Protein AF-A0A932A5X8-F1 (afdb_monomer_lite)

Structure (mmCIF, N/CA/C/O backbone):
data_AF-A0A932A5X8-F1
#
_entry.id   AF-A0A932A5X8-F1
#
loop_
_atom_site.group_PDB
_atom_site.id
_atom_site.type_symbol
_atom_site.label_atom_id
_atom_site.label_alt_id
_atom_site.label_comp_id
_atom_site.label_asym_id
_atom_site.label_entity_id
_atom_site.label_seq_id
_atom_site.pdbx_PDB_ins_code
_atom_site.Cartn_x
_atom_site.Cartn_y
_atom_site.Cartn_z
_atom_site.occupancy
_atom_site.B_iso_or_equiv
_atom_site.auth_seq_id
_atom_site.auth_comp_id
_atom_site.auth_asym_id
_atom_site.auth_atom_id
_atom_site.pdbx_PDB_model_num
ATOM 1 N N . MET A 1 1 ? 3.625 -22.780 33.131 1.00 37.12 1 MET A N 1
ATOM 2 C CA . MET A 1 1 ? 2.913 -22.905 31.841 1.00 37.12 1 MET A CA 1
ATOM 3 C C . MET A 1 1 ? 3.224 -21.684 30.978 1.00 37.12 1 MET A C 1
ATOM 5 O O . MET A 1 1 ? 2.424 -20.765 30.921 1.00 37.12 1 MET A O 1
ATOM 9 N N . LEU A 1 2 ? 4.411 -21.628 30.371 1.00 38.84 2 LEU A N 1
ATOM 10 C CA . LEU A 1 2 ? 4.845 -20.514 29.514 1.00 38.84 2 LEU A CA 1
ATOM 11 C C . LEU A 1 2 ? 5.724 -21.074 28.390 1.00 38.84 2 LEU A C 1
ATOM 13 O O . LEU A 1 2 ? 6.935 -20.937 28.425 1.00 38.84 2 LEU A O 1
ATOM 17 N N . PHE A 1 3 ? 5.114 -21.775 27.438 1.00 37.31 3 PHE A N 1
ATOM 18 C CA . PHE A 1 3 ? 5.735 -22.158 26.165 1.00 37.31 3 PHE A CA 1
ATOM 19 C C . PHE A 1 3 ? 4.604 -22.439 25.171 1.00 37.31 3 PHE A C 1
ATOM 21 O O . PHE A 1 3 ? 4.206 -23.579 24.982 1.00 37.31 3 PHE A O 1
ATOM 28 N N . SER A 1 4 ? 3.998 -21.391 24.607 1.00 43.97 4 SER A N 1
ATOM 29 C CA . SER A 1 4 ? 3.032 -21.566 23.509 1.00 43.97 4 SER A CA 1
ATOM 30 C C . SER A 1 4 ? 2.917 -20.335 22.604 1.00 43.97 4 SER A C 1
ATOM 32 O O . SER A 1 4 ? 1.839 -20.027 22.111 1.00 43.97 4 SER A O 1
ATOM 34 N N . ALA A 1 5 ? 4.020 -19.610 22.391 1.00 42.59 5 ALA A N 1
ATOM 35 C CA . ALA A 1 5 ? 4.043 -18.446 21.493 1.00 42.59 5 ALA A CA 1
ATOM 36 C C . ALA A 1 5 ? 5.155 -18.489 20.427 1.00 42.59 5 ALA A C 1
ATOM 38 O O . ALA A 1 5 ? 5.241 -17.585 19.606 1.00 42.59 5 ALA A O 1
ATOM 39 N N . MET A 1 6 ? 5.987 -19.538 20.386 1.00 36.97 6 MET A N 1
ATOM 40 C CA . MET A 1 6 ? 7.043 -19.681 19.366 1.00 36.97 6 MET A CA 1
ATOM 41 C C . MET A 1 6 ? 6.789 -20.800 18.347 1.00 36.97 6 MET A C 1
ATOM 43 O O . MET A 1 6 ? 7.603 -21.013 17.454 1.00 36.97 6 MET A O 1
ATOM 47 N N . GLN A 1 7 ? 5.643 -21.485 18.414 1.00 36.72 7 GLN A N 1
ATOM 48 C CA . GLN A 1 7 ? 5.333 -22.588 17.495 1.00 36.72 7 GLN A CA 1
ATOM 49 C C . GLN A 1 7 ? 5.008 -22.125 16.056 1.00 36.72 7 GLN A C 1
ATOM 51 O O . GLN A 1 7 ? 4.976 -22.954 15.154 1.00 36.72 7 GLN A O 1
ATOM 56 N N . GLY A 1 8 ? 4.782 -20.824 15.823 1.00 34.97 8 GLY A N 1
ATOM 57 C CA . GLY A 1 8 ? 4.361 -20.293 14.517 1.00 34.97 8 GLY A CA 1
ATOM 58 C C . GLY A 1 8 ? 5.486 -19.965 13.525 1.00 34.97 8 GLY A C 1
ATOM 59 O O . GLY A 1 8 ? 5.227 -19.900 12.330 1.00 34.97 8 GLY A O 1
ATOM 60 N N . TYR A 1 9 ? 6.731 -19.781 13.979 1.00 43.03 9 TYR A N 1
ATOM 61 C CA . TYR A 1 9 ? 7.832 -19.341 13.101 1.00 43.03 9 TYR A CA 1
ATOM 62 C C . TYR A 1 9 ? 8.703 -20.484 12.561 1.00 43.03 9 TYR A C 1
ATOM 64 O O . TYR A 1 9 ? 9.407 -20.302 11.574 1.00 43.03 9 TYR A O 1
ATOM 72 N N . ALA A 1 10 ? 8.648 -21.677 13.161 1.00 38.59 10 ALA A N 1
ATOM 73 C CA . ALA A 1 10 ? 9.555 -22.779 12.828 1.00 38.59 10 ALA A CA 1
ATOM 74 C C . ALA A 1 10 ? 9.115 -23.647 11.628 1.00 38.59 10 ALA A C 1
ATOM 76 O O . ALA A 1 10 ? 9.820 -24.590 11.282 1.00 38.59 10 ALA A O 1
ATOM 77 N N . GLN A 1 11 ? 7.962 -23.368 11.006 1.00 42.09 11 GLN A N 1
ATOM 78 C CA . GLN A 1 11 ? 7.408 -24.180 9.905 1.00 42.09 11 GLN A CA 1
ATOM 79 C C . GLN A 1 11 ? 7.187 -23.412 8.593 1.00 42.09 11 GLN A C 1
ATOM 81 O O . GLN A 1 11 ? 6.822 -24.022 7.590 1.00 42.09 11 GLN A O 1
ATOM 86 N N . ASN A 1 12 ? 7.454 -22.103 8.546 1.00 49.78 12 ASN A N 1
ATOM 87 C CA . ASN A 1 12 ? 7.414 -21.369 7.285 1.00 49.78 12 ASN A CA 1
ATOM 88 C C . ASN A 1 12 ? 8.780 -21.454 6.604 1.00 49.78 12 ASN A C 1
ATOM 90 O O . ASN A 1 12 ? 9.745 -20.817 7.023 1.00 49.78 12 ASN A O 1
ATOM 94 N N . LYS A 1 13 ? 8.853 -22.251 5.531 1.00 48.00 13 LYS A N 1
ATOM 95 C CA . LYS A 1 13 ? 9.930 -22.173 4.536 1.00 48.00 13 LYS A CA 1
ATOM 96 C C . LYS A 1 13 ? 10.158 -20.686 4.214 1.00 48.00 13 LYS A C 1
ATOM 98 O O . LYS A 1 13 ? 9.163 -19.997 3.981 1.00 48.00 13 LYS A O 1
ATOM 103 N N . PRO A 1 14 ? 11.405 -20.173 4.231 1.00 55.28 14 PRO A N 1
ATOM 104 C CA . PRO A 1 14 ? 11.641 -18.762 3.956 1.00 55.28 14 PRO A CA 1
ATOM 105 C C . PRO A 1 14 ? 10.995 -18.422 2.617 1.00 55.28 14 PRO A C 1
ATOM 107 O O . PRO A 1 14 ? 11.150 -19.181 1.654 1.00 55.28 14 PRO A O 1
ATOM 110 N N . ILE A 1 15 ? 10.237 -17.324 2.572 1.00 57.97 15 ILE A N 1
ATOM 111 C CA . ILE A 1 15 ? 9.715 -16.797 1.314 1.00 57.97 15 ILE A CA 1
ATOM 112 C C . ILE A 1 15 ? 10.945 -16.471 0.474 1.00 57.97 15 ILE A C 1
ATOM 114 O O . ILE A 1 15 ? 11.658 -15.502 0.726 1.00 57.97 15 ILE A O 1
ATOM 118 N N . LEU A 1 16 ? 11.252 -17.347 -0.478 1.00 66.88 16 LEU A N 1
ATOM 119 C CA . LEU A 1 16 ? 12.292 -17.080 -1.450 1.00 66.88 16 LEU A CA 1
ATOM 120 C C . LEU A 1 16 ? 11.746 -15.988 -2.359 1.00 66.88 16 LEU A C 1
ATOM 122 O O . LEU A 1 16 ? 10.663 -16.140 -2.927 1.00 66.88 16 LEU A O 1
ATOM 126 N N . LEU A 1 17 ? 12.495 -14.893 -2.479 1.00 74.50 17 LEU A N 1
ATOM 127 C CA . LEU A 1 17 ? 12.202 -13.834 -3.436 1.00 74.50 17 LEU A CA 1
ATOM 128 C C . LEU A 1 17 ? 12.013 -14.484 -4.814 1.00 74.50 17 LEU A C 1
ATOM 130 O O . LEU A 1 17 ? 12.941 -15.115 -5.335 1.00 74.50 17 LEU A O 1
ATOM 134 N N . LYS A 1 18 ? 10.810 -14.371 -5.395 1.00 80.12 18 LYS A N 1
ATOM 135 C CA . LYS A 1 18 ? 10.584 -14.797 -6.780 1.00 80.12 18 LYS A CA 1
ATOM 136 C C . LYS A 1 18 ? 11.463 -13.909 -7.657 1.00 80.12 18 LYS A C 1
ATOM 138 O O . LYS A 1 18 ? 11.251 -12.705 -7.719 1.00 80.12 18 LYS A O 1
ATOM 143 N N . HIS A 1 19 ? 12.463 -14.514 -8.285 1.00 79.69 19 HIS A N 1
ATOM 144 C CA . HIS A 1 19 ? 13.469 -13.824 -9.098 1.00 79.69 19 HIS A CA 1
ATOM 145 C C . HIS A 1 19 ? 13.535 -14.363 -10.531 1.00 79.69 19 HIS A C 1
ATOM 147 O O . HIS A 1 19 ? 14.306 -13.867 -11.345 1.00 79.69 19 HIS A O 1
ATOM 153 N N . THR A 1 20 ? 12.725 -15.373 -10.852 1.00 87.12 20 THR A N 1
ATOM 154 C CA . THR A 1 20 ? 12.620 -15.951 -12.193 1.00 87.12 20 THR A CA 1
ATOM 155 C C . THR A 1 20 ? 11.247 -15.633 -12.765 1.00 87.12 20 THR A C 1
ATOM 157 O O . THR A 1 20 ? 10.229 -15.932 -12.136 1.00 87.12 20 THR A O 1
ATOM 160 N N . PHE A 1 21 ? 11.238 -15.034 -13.953 1.00 92.69 21 PHE A N 1
ATOM 161 C CA . PHE A 1 21 ? 10.042 -14.620 -14.679 1.00 92.69 21 PHE A CA 1
ATOM 162 C C . PHE A 1 21 ? 10.226 -14.886 -16.170 1.00 92.69 21 PHE A C 1
ATOM 164 O O . PHE A 1 21 ? 11.351 -14.891 -16.672 1.00 92.69 21 PHE A O 1
ATOM 171 N N . LYS A 1 22 ? 9.115 -15.091 -16.872 1.00 95.44 22 LYS A N 1
ATOM 172 C CA . LYS A 1 22 ? 9.048 -14.995 -18.335 1.00 95.44 22 LYS A CA 1
ATOM 173 C C . LYS A 1 22 ? 8.561 -13.600 -18.747 1.00 95.44 22 LYS A C 1
ATOM 175 O O . LYS A 1 22 ? 7.912 -12.941 -17.933 1.00 95.44 22 LYS A O 1
ATOM 180 N N . PRO A 1 23 ? 8.818 -13.162 -19.993 1.00 95.12 23 PRO A N 1
ATOM 181 C CA . PRO A 1 23 ? 8.279 -11.899 -20.491 1.00 95.12 23 PRO A CA 1
ATOM 182 C C . PRO A 1 23 ? 6.758 -11.817 -20.297 1.00 95.12 23 PRO A C 1
ATOM 184 O O . PRO A 1 23 ? 6.038 -12.750 -20.656 1.00 95.12 23 PRO A O 1
ATOM 187 N N . GLY A 1 24 ? 6.285 -10.717 -19.716 1.00 95.19 24 GLY A N 1
ATOM 188 C CA . GLY A 1 24 ? 4.882 -10.468 -19.372 1.00 95.19 24 GLY A CA 1
ATOM 189 C C . GLY A 1 24 ? 4.484 -10.889 -17.950 1.00 95.19 24 GLY A C 1
ATOM 190 O O . GLY A 1 24 ? 3.525 -10.346 -17.395 1.00 95.19 24 GLY A O 1
ATOM 191 N N . GLU A 1 25 ? 5.210 -11.823 -17.323 1.00 96.56 25 GLU A N 1
ATOM 192 C CA . GLU A 1 25 ? 4.850 -12.333 -15.991 1.00 96.56 25 GLU A CA 1
ATOM 193 C C . GLU A 1 25 ? 5.150 -11.329 -14.868 1.00 96.56 25 GLU A C 1
ATOM 195 O O . GLU A 1 25 ? 4.555 -11.430 -13.793 1.00 96.56 25 GLU A O 1
ATOM 200 N N . ILE A 1 26 ? 6.069 -10.376 -15.070 1.00 96.31 26 ILE A N 1
ATOM 201 C CA . ILE A 1 26 ? 6.359 -9.334 -14.071 1.00 96.31 26 ILE A CA 1
ATOM 202 C C . ILE A 1 26 ? 5.175 -8.372 -13.993 1.00 96.31 26 ILE A C 1
ATOM 204 O O . ILE A 1 26 ? 4.674 -8.086 -12.903 1.00 96.31 26 ILE A O 1
ATOM 208 N N . THR A 1 27 ? 4.692 -7.923 -15.150 1.00 97.00 27 THR A N 1
ATOM 209 C CA . THR A 1 27 ? 3.548 -7.015 -15.259 1.00 97.00 27 THR A CA 1
ATOM 210 C C . THR A 1 27 ? 2.295 -7.648 -14.670 1.00 97.00 27 THR A C 1
ATOM 212 O O . THR A 1 27 ? 1.620 -7.032 -13.842 1.00 97.00 27 THR A O 1
ATOM 215 N N . GLU A 1 28 ? 2.009 -8.898 -15.043 1.00 97.38 28 GLU A N 1
ATOM 216 C CA . GLU A 1 28 ? 0.871 -9.644 -14.508 1.00 97.38 28 GLU A CA 1
ATOM 217 C C . GLU A 1 28 ? 0.966 -9.790 -12.982 1.00 97.38 28 GLU A C 1
ATOM 219 O O . GLU A 1 28 ? 0.006 -9.497 -12.267 1.00 97.38 28 GLU A O 1
ATOM 224 N N . HIS A 1 29 ? 2.141 -10.164 -12.464 1.00 96.00 29 HIS A N 1
ATOM 225 C CA . HIS A 1 29 ? 2.378 -10.308 -11.026 1.00 96.00 29 HIS A CA 1
ATOM 226 C C . HIS A 1 29 ? 2.127 -9.001 -10.263 1.00 96.00 29 HIS A C 1
ATOM 228 O O . HIS A 1 29 ? 1.482 -9.009 -9.211 1.00 96.00 29 HIS A O 1
ATOM 234 N N . VAL A 1 30 ? 2.585 -7.862 -10.790 1.00 97.25 30 VAL A N 1
ATOM 235 C CA . VAL A 1 30 ? 2.360 -6.542 -10.178 1.00 97.25 30 VAL A CA 1
ATOM 236 C C . VAL A 1 30 ? 0.879 -6.168 -10.205 1.00 97.25 30 VAL A C 1
ATOM 238 O O . VAL A 1 30 ? 0.337 -5.736 -9.185 1.00 97.25 30 VAL A O 1
ATOM 241 N N . GLN A 1 31 ? 0.196 -6.374 -11.332 1.00 98.00 31 GLN A N 1
ATOM 242 C CA . GLN A 1 31 ? -1.234 -6.086 -11.459 1.00 98.00 31 GLN A CA 1
ATOM 243 C C . GLN A 1 31 ? -2.079 -6.935 -10.504 1.00 98.00 31 GLN A C 1
ATOM 245 O O . GLN A 1 31 ? -2.953 -6.401 -9.820 1.00 98.00 31 GLN A O 1
ATOM 250 N N . GLN A 1 32 ? -1.791 -8.233 -10.401 1.00 97.94 32 GLN A N 1
ATOM 251 C CA . GLN A 1 32 ? -2.460 -9.136 -9.462 1.00 97.94 32 GLN A CA 1
ATOM 252 C C . GLN A 1 32 ? -2.199 -8.733 -8.008 1.00 97.94 32 GLN A C 1
ATOM 254 O O . GLN A 1 32 ? -3.126 -8.710 -7.197 1.00 97.94 32 GLN A O 1
ATOM 259 N N . THR A 1 33 ? -0.958 -8.359 -7.686 1.00 97.25 33 THR A N 1
ATOM 260 C CA . THR A 1 33 ? -0.561 -7.877 -6.356 1.00 97.25 33 THR A CA 1
ATOM 261 C C . THR A 1 33 ? -1.353 -6.627 -5.959 1.00 97.25 33 THR A C 1
ATOM 263 O O . THR A 1 33 ? -1.928 -6.575 -4.870 1.00 97.25 33 THR A O 1
ATOM 266 N N . ILE A 1 34 ? -1.452 -5.644 -6.861 1.00 98.50 34 ILE A N 1
ATOM 267 C CA . ILE A 1 34 ? -2.241 -4.420 -6.655 1.00 98.50 34 ILE A CA 1
ATOM 268 C C . ILE A 1 34 ? -3.731 -4.752 -6.519 1.00 98.50 34 ILE A C 1
ATOM 270 O O . ILE A 1 34 ? -4.390 -4.256 -5.606 1.00 98.50 34 ILE A O 1
ATOM 274 N N . ALA A 1 35 ? -4.275 -5.601 -7.394 1.00 98.56 35 ALA A N 1
ATOM 275 C CA . ALA A 1 35 ? -5.685 -5.980 -7.366 1.00 98.56 35 ALA A CA 1
ATOM 276 C C . ALA A 1 35 ? -6.066 -6.690 -6.056 1.00 98.56 35 ALA A C 1
ATOM 278 O O . ALA A 1 35 ? -7.081 -6.348 -5.447 1.00 98.56 35 ALA A O 1
ATOM 279 N N . LYS A 1 36 ? -5.228 -7.622 -5.582 1.00 98.44 36 LYS A N 1
ATOM 280 C CA . LYS A 1 36 ? -5.417 -8.311 -4.298 1.00 98.44 36 LYS A CA 1
ATOM 281 C C . LYS A 1 36 ? -5.401 -7.319 -3.136 1.00 98.44 36 LYS A C 1
ATOM 283 O O . LYS A 1 36 ? -6.308 -7.341 -2.308 1.00 98.44 36 LYS A O 1
ATOM 288 N N . ALA A 1 37 ? -4.413 -6.423 -3.099 1.00 98.50 37 ALA A N 1
ATOM 289 C CA . ALA A 1 37 ? -4.319 -5.410 -2.054 1.00 98.50 37 ALA A CA 1
ATOM 290 C C . ALA A 1 37 ? -5.542 -4.477 -2.059 1.00 98.50 37 ALA A C 1
ATOM 292 O O . ALA A 1 37 ? -6.132 -4.243 -1.007 1.00 98.50 37 ALA A O 1
ATOM 293 N N . ARG A 1 38 ? -5.989 -4.009 -3.235 1.00 98.56 38 ARG A N 1
ATOM 294 C CA . ARG A 1 38 ? -7.220 -3.208 -3.374 1.00 98.56 38 ARG A CA 1
ATOM 295 C C . ARG A 1 38 ? -8.435 -3.932 -2.801 1.00 98.56 38 ARG A C 1
ATOM 297 O O . ARG A 1 38 ? -9.136 -3.357 -1.975 1.00 98.56 38 ARG A O 1
ATOM 304 N N . ALA A 1 39 ? -8.636 -5.196 -3.166 1.00 98.56 39 ALA A N 1
ATOM 305 C CA . ALA A 1 39 ? -9.761 -5.984 -2.674 1.00 98.56 39 ALA A CA 1
ATOM 306 C C . ALA A 1 39 ? -9.754 -6.129 -1.139 1.00 98.56 39 ALA A C 1
ATOM 308 O O . ALA A 1 39 ? -10.796 -5.957 -0.504 1.00 98.56 39 ALA A O 1
ATOM 309 N N . SER A 1 40 ? -8.590 -6.386 -0.533 1.00 98.31 40 SER A N 1
ATOM 310 C CA . SER A 1 40 ? -8.447 -6.468 0.929 1.00 98.31 40 SER A CA 1
ATOM 311 C C . SER A 1 40 ? -8.748 -5.134 1.620 1.00 98.31 40 SER A C 1
ATOM 313 O O . SER A 1 40 ? -9.472 -5.098 2.617 1.00 98.31 40 SER A O 1
ATOM 315 N N . LEU A 1 41 ? -8.253 -4.022 1.070 1.00 98.50 41 LEU A N 1
ATOM 316 C CA . LEU A 1 41 ? -8.528 -2.679 1.591 1.00 98.50 41 LEU A CA 1
ATOM 317 C C . LEU A 1 41 ? -10.014 -2.309 1.466 1.00 98.50 41 LEU A C 1
ATOM 319 O O . LEU A 1 41 ? -10.591 -1.722 2.379 1.00 98.50 41 LEU A O 1
ATOM 323 N N . ASP A 1 42 ? -10.664 -2.690 0.367 1.00 98.38 42 ASP A N 1
ATOM 324 C CA . ASP A 1 42 ? -12.096 -2.457 0.161 1.00 98.38 42 ASP A CA 1
ATOM 325 C C . ASP A 1 42 ? -12.960 -3.276 1.124 1.00 98.38 42 ASP A C 1
ATOM 327 O O . ASP A 1 42 ? -13.997 -2.797 1.589 1.00 98.38 42 ASP A O 1
ATOM 331 N N . ALA A 1 43 ? -12.543 -4.499 1.457 1.00 97.50 43 ALA A N 1
ATOM 332 C CA . ALA A 1 43 ? -13.211 -5.316 2.465 1.00 97.50 43 ALA A CA 1
ATOM 333 C C . ALA A 1 43 ? -13.108 -4.690 3.867 1.00 97.50 43 ALA A C 1
ATOM 335 O O . ALA A 1 43 ? -14.101 -4.636 4.591 1.00 97.50 43 ALA A O 1
ATOM 336 N N . LEU A 1 44 ? -11.940 -4.150 4.221 1.00 95.62 44 LEU A N 1
ATOM 337 C CA . LEU A 1 44 ? -11.700 -3.472 5.497 1.00 95.62 44 LEU A CA 1
ATOM 338 C C . LEU A 1 44 ? -12.613 -2.252 5.685 1.00 95.62 44 LEU A C 1
ATOM 340 O O . LEU A 1 44 ? -13.200 -2.060 6.755 1.00 95.62 44 LEU A O 1
ATOM 344 N N . VAL A 1 45 ? -12.793 -1.440 4.640 1.00 97.69 45 VAL A N 1
ATOM 345 C CA . VAL A 1 45 ? -13.694 -0.277 4.707 1.00 97.69 45 VAL A CA 1
ATOM 346 C C . VAL A 1 45 ? -15.135 -0.699 4.994 1.00 97.69 45 VAL A C 1
ATOM 348 O O . VAL A 1 45 ? -15.812 -0.029 5.773 1.00 97.69 45 VAL A O 1
ATOM 351 N N . LYS A 1 46 ? -15.575 -1.847 4.468 1.00 98.00 46 LYS A N 1
ATOM 352 C CA . LYS A 1 46 ? -16.937 -2.376 4.650 1.00 98.00 46 LYS A CA 1
ATOM 353 C C . LYS A 1 46 ? -17.228 -2.940 6.045 1.00 98.00 46 LYS A C 1
ATOM 355 O O . LYS A 1 46 ? -18.389 -3.224 6.328 1.00 98.00 46 LYS A O 1
ATOM 360 N N . VAL A 1 47 ? -16.227 -3.107 6.916 1.00 97.75 47 VAL A N 1
ATOM 361 C CA . VAL A 1 47 ? -16.461 -3.514 8.316 1.00 97.75 47 VAL A CA 1
ATOM 362 C C . VAL A 1 47 ? -17.386 -2.487 8.995 1.00 97.75 47 VAL A C 1
ATOM 364 O O . VAL A 1 47 ? -17.087 -1.295 8.903 1.00 97.75 47 VAL A O 1
ATOM 367 N N . PRO A 1 48 ? -18.475 -2.890 9.677 1.00 98.06 48 PRO A N 1
ATOM 368 C CA . PRO A 1 48 ? -19.376 -1.951 10.350 1.00 98.06 48 PRO A CA 1
ATOM 369 C C . PRO A 1 48 ? -18.648 -1.052 11.353 1.00 98.06 48 PRO A C 1
ATOM 371 O O . PRO A 1 48 ? -17.729 -1.506 12.034 1.00 98.06 48 PRO A O 1
ATOM 374 N N . THR A 1 49 ? -19.054 0.216 11.451 1.00 96.94 49 THR A N 1
ATOM 375 C CA . THR A 1 49 ? -18.398 1.259 12.264 1.00 96.94 49 THR A CA 1
ATOM 376 C C . THR A 1 49 ? -18.163 0.815 13.708 1.00 96.94 49 THR A C 1
ATOM 378 O O . THR A 1 49 ? -17.061 0.957 14.230 1.00 96.94 49 THR A O 1
ATOM 381 N N . GLU A 1 50 ? -19.175 0.228 14.338 1.00 96.12 50 GLU A N 1
ATOM 382 C CA . GLU A 1 50 ? -19.156 -0.274 15.712 1.00 96.12 50 GLU A CA 1
ATOM 383 C C . GLU A 1 50 ? -18.269 -1.512 15.906 1.00 96.12 50 GLU A C 1
ATOM 385 O O . GLU A 1 50 ? -17.809 -1.773 17.015 1.00 96.12 50 GLU A O 1
ATOM 390 N N . ALA A 1 51 ? -18.009 -2.258 14.831 1.00 96.69 51 ALA A N 1
ATOM 391 C CA . ALA A 1 51 ? -17.190 -3.462 14.851 1.00 96.69 51 ALA A CA 1
ATOM 392 C C . ALA A 1 51 ? -15.716 -3.186 14.519 1.00 96.69 51 ALA A C 1
ATOM 394 O O . ALA A 1 51 ? -14.887 -4.076 14.697 1.00 96.69 51 ALA A O 1
ATOM 395 N N . LYS A 1 52 ? -15.361 -1.988 14.032 1.00 97.94 52 LYS A N 1
ATOM 396 C CA . LYS A 1 52 ? -13.970 -1.652 13.692 1.00 97.94 52 LYS A CA 1
ATOM 397 C C . LYS A 1 52 ? -13.092 -1.633 14.944 1.00 97.94 52 LYS A C 1
ATOM 399 O O . LYS A 1 52 ? -13.355 -0.875 15.879 1.00 97.94 52 LYS A O 1
ATOM 404 N N . ASP A 1 53 ? -12.023 -2.421 14.938 1.00 96.31 53 ASP A N 1
ATOM 405 C CA . ASP A 1 53 ? -11.092 -2.566 16.057 1.00 96.31 53 ASP A CA 1
ATOM 406 C C . ASP A 1 53 ? -9.620 -2.599 15.600 1.00 96.31 53 ASP A C 1
ATOM 408 O O . ASP A 1 53 ? -9.282 -2.353 14.437 1.00 96.31 53 ASP A O 1
ATOM 412 N N . PHE A 1 54 ? -8.708 -2.881 16.535 1.00 96.75 54 PHE A N 1
ATOM 413 C CA . PHE A 1 54 ? -7.289 -2.998 16.215 1.00 96.75 54 PHE A CA 1
ATOM 414 C C . PHE A 1 54 ? -6.998 -4.113 15.201 1.00 96.75 54 PHE A C 1
ATOM 416 O O . PHE A 1 54 ? -6.231 -3.890 14.271 1.00 96.75 54 PHE A O 1
ATOM 423 N N . SER A 1 55 ? -7.587 -5.298 15.360 1.00 96.69 55 SER A N 1
ATOM 424 C CA . SER A 1 55 ? -7.260 -6.485 14.567 1.00 96.69 55 SER A CA 1
ATOM 425 C C . SER A 1 55 ? -7.834 -6.404 13.153 1.00 96.69 55 SER A C 1
ATOM 427 O O . SER A 1 55 ? -7.103 -6.566 12.176 1.00 96.69 55 SER A O 1
ATOM 429 N N . ASN A 1 56 ? -9.127 -6.108 13.033 1.00 97.12 56 ASN A N 1
ATOM 430 C CA . ASN A 1 56 ? -9.855 -6.162 11.767 1.00 97.12 56 ASN A CA 1
ATOM 431 C C . ASN A 1 56 ? -9.714 -4.895 10.911 1.00 97.12 56 ASN A C 1
ATOM 433 O O . ASN A 1 56 ? -10.122 -4.898 9.751 1.00 97.12 56 ASN A O 1
ATOM 437 N N . THR A 1 57 ? -9.144 -3.823 11.469 1.00 97.75 57 THR A N 1
ATOM 438 C CA . THR A 1 57 ? -8.955 -2.555 10.760 1.00 97.75 57 THR A CA 1
ATOM 439 C C . THR A 1 57 ? -7.485 -2.152 10.734 1.00 97.75 57 THR A C 1
ATOM 441 O O . THR A 1 57 ? -6.870 -2.140 9.675 1.00 97.75 57 THR A O 1
ATOM 444 N N . ILE A 1 58 ? -6.870 -1.845 11.877 1.00 97.62 58 ILE A N 1
ATOM 445 C CA . ILE A 1 58 ? -5.504 -1.288 11.887 1.00 97.62 58 ILE A CA 1
ATOM 446 C C . ILE A 1 58 ? -4.463 -2.342 11.491 1.00 97.62 58 ILE A C 1
ATOM 448 O O . ILE A 1 58 ? -3.616 -2.097 10.633 1.00 97.62 58 ILE A O 1
ATOM 452 N N . LEU A 1 59 ? -4.529 -3.522 12.102 1.00 97.44 59 LEU A N 1
ATOM 453 C CA . LEU A 1 59 ? -3.610 -4.619 11.835 1.00 97.44 59 LEU A CA 1
ATOM 454 C C . LEU A 1 59 ? -3.887 -5.250 10.464 1.00 97.44 59 LEU A C 1
ATOM 456 O O . LEU A 1 59 ? -2.947 -5.572 9.746 1.00 97.44 59 LEU A O 1
ATOM 460 N N . ALA A 1 60 ? -5.155 -5.351 10.053 1.00 98.12 60 ALA A N 1
ATOM 461 C CA . ALA A 1 60 ? -5.526 -5.782 8.705 1.00 98.12 60 ALA A CA 1
ATOM 462 C C . ALA A 1 60 ? -4.980 -4.843 7.608 1.00 98.12 60 ALA A C 1
ATOM 464 O O . ALA A 1 60 ? -4.493 -5.323 6.580 1.00 98.12 60 ALA A O 1
ATOM 465 N N . LEU A 1 61 ? -5.003 -3.520 7.832 1.00 98.31 61 LEU A N 1
ATOM 466 C CA . LEU A 1 61 ? -4.359 -2.539 6.950 1.00 98.31 61 LEU A CA 1
ATOM 467 C C . LEU A 1 61 ? -2.847 -2.786 6.860 1.00 98.31 61 LEU A C 1
ATOM 469 O O . LEU A 1 61 ? -2.307 -2.861 5.757 1.00 98.31 61 LEU A O 1
ATOM 473 N N . GLU A 1 62 ? -2.170 -2.943 8.002 1.00 98.06 62 GLU A N 1
ATOM 474 C CA . GLU A 1 62 ? -0.727 -3.211 8.035 1.00 98.06 62 GLU A CA 1
ATOM 475 C C . GLU A 1 62 ? -0.376 -4.517 7.316 1.00 98.06 62 GLU A C 1
ATOM 477 O O . GLU A 1 62 ? 0.507 -4.516 6.465 1.00 98.06 62 GLU A O 1
ATOM 482 N N . HIS A 1 63 ? -1.095 -5.610 7.586 1.00 97.81 63 HIS A N 1
ATOM 483 C CA . HIS A 1 63 ? -0.864 -6.892 6.920 1.00 97.81 63 HIS A CA 1
ATOM 484 C C . HIS A 1 63 ? -1.084 -6.813 5.412 1.00 97.81 63 HIS A C 1
ATOM 486 O O . HIS A 1 63 ? -0.260 -7.318 4.655 1.00 97.81 63 HIS A O 1
ATOM 492 N N . THR A 1 64 ? -2.142 -6.133 4.963 1.00 98.25 64 THR A N 1
ATOM 493 C CA . THR A 1 64 ? -2.401 -5.952 3.528 1.00 98.25 64 THR A CA 1
ATOM 494 C C . THR A 1 64 ? -1.239 -5.235 2.843 1.00 98.25 64 THR A C 1
ATOM 496 O O . THR A 1 64 ? -0.816 -5.618 1.752 1.00 98.25 64 THR A O 1
ATOM 499 N N . MET A 1 65 ? -0.692 -4.206 3.491 1.00 98.00 65 MET A N 1
ATOM 500 C CA . MET A 1 65 ? 0.434 -3.457 2.944 1.00 98.00 65 MET A CA 1
ATOM 501 C C . MET A 1 65 ? 1.753 -4.219 3.042 1.00 98.00 65 MET A C 1
ATOM 503 O O . MET A 1 65 ? 2.556 -4.128 2.118 1.00 98.00 65 MET A O 1
ATOM 507 N N . ALA A 1 66 ? 1.969 -4.996 4.103 1.00 96.50 66 ALA A N 1
ATOM 508 C CA . ALA A 1 66 ? 3.117 -5.887 4.220 1.00 96.50 66 ALA A CA 1
ATOM 509 C C . ALA A 1 66 ? 3.123 -6.931 3.092 1.00 96.50 66 ALA A C 1
ATOM 511 O O . ALA A 1 66 ? 4.110 -7.023 2.370 1.00 96.50 66 ALA A O 1
ATOM 512 N N . GLU A 1 67 ? 1.996 -7.610 2.844 1.00 95.06 67 GLU A N 1
ATOM 513 C CA . GLU A 1 67 ? 1.863 -8.547 1.718 1.00 95.06 67 GLU A CA 1
ATOM 514 C C . GLU A 1 67 ? 2.113 -7.860 0.370 1.00 95.06 67 GLU A C 1
ATOM 516 O O . GLU A 1 67 ? 2.817 -8.391 -0.490 1.00 95.06 67 GLU A O 1
ATOM 521 N N . PHE A 1 68 ? 1.568 -6.655 0.175 1.00 97.00 68 PHE A N 1
ATOM 522 C CA . PHE A 1 68 ? 1.848 -5.868 -1.023 1.00 97.00 68 PHE A CA 1
ATOM 523 C C . PHE A 1 68 ? 3.353 -5.605 -1.193 1.00 97.00 68 PHE A C 1
ATOM 525 O O . PHE A 1 68 ? 3.880 -5.738 -2.302 1.00 97.00 68 PHE A O 1
ATOM 532 N N . PHE A 1 69 ? 4.064 -5.238 -0.123 1.00 95.31 69 PHE A N 1
ATOM 533 C CA . PHE A 1 69 ? 5.503 -4.980 -0.180 1.00 95.31 69 PHE A CA 1
ATOM 534 C C . PHE A 1 69 ? 6.316 -6.248 -0.433 1.00 95.31 69 PHE A C 1
ATOM 536 O O . PHE A 1 69 ? 7.214 -6.205 -1.272 1.00 95.31 69 PHE A O 1
ATOM 543 N N . ASP A 1 70 ? 5.964 -7.367 0.196 1.00 93.00 70 ASP A N 1
ATOM 544 C CA . ASP A 1 70 ? 6.635 -8.655 -0.005 1.00 93.00 70 ASP A CA 1
ATOM 545 C C . ASP A 1 70 ? 6.605 -9.097 -1.477 1.00 93.00 70 ASP A C 1
ATOM 547 O O . ASP A 1 70 ? 7.548 -9.719 -1.968 1.00 93.00 70 ASP A O 1
ATOM 551 N N . HIS A 1 71 ? 5.550 -8.733 -2.212 1.00 92.94 71 HIS A N 1
ATOM 552 C CA . HIS A 1 71 ? 5.403 -9.068 -3.627 1.00 92.94 71 HIS A CA 1
ATOM 553 C C . HIS A 1 71 ? 5.905 -7.997 -4.602 1.00 92.94 71 HIS A C 1
ATOM 555 O O . HIS A 1 71 ? 6.265 -8.350 -5.727 1.00 92.94 71 HIS A O 1
ATOM 561 N N . SER A 1 72 ? 5.939 -6.720 -4.211 1.00 94.44 72 SER A N 1
ATOM 562 C CA . SER A 1 72 ? 6.311 -5.604 -5.099 1.00 94.44 72 SER A CA 1
ATOM 563 C C . SER A 1 72 ? 7.767 -5.149 -4.957 1.00 94.44 72 SER A C 1
ATOM 565 O O . SER A 1 72 ? 8.397 -4.823 -5.962 1.00 94.44 72 SER A O 1
ATOM 567 N N . GLN A 1 73 ? 8.343 -5.176 -3.751 1.00 93.00 73 GLN A N 1
ATOM 568 C CA . GLN A 1 73 ? 9.750 -4.814 -3.527 1.00 93.00 73 GLN A CA 1
ATOM 569 C C . GLN A 1 73 ? 10.746 -5.682 -4.310 1.00 93.00 73 GLN A C 1
ATOM 571 O O . GLN A 1 73 ? 11.702 -5.121 -4.847 1.00 93.00 73 GLN A O 1
ATOM 576 N N . PRO A 1 74 ? 10.538 -7.007 -4.469 1.00 92.62 74 PRO A N 1
ATOM 577 C CA . PRO A 1 74 ? 11.426 -7.810 -5.302 1.00 92.62 74 PRO A CA 1
ATOM 578 C C . PRO A 1 74 ? 11.456 -7.314 -6.751 1.00 92.62 74 PRO A C 1
ATOM 580 O O . PRO A 1 74 ? 12.519 -7.282 -7.355 1.00 92.62 74 PRO A O 1
ATOM 583 N N . ILE A 1 75 ? 10.321 -6.863 -7.297 1.00 93.81 75 ILE A N 1
ATOM 584 C CA . ILE A 1 75 ? 10.256 -6.322 -8.663 1.00 93.81 75 ILE A CA 1
ATOM 585 C C . ILE A 1 75 ? 11.056 -5.022 -8.777 1.00 93.81 75 ILE A C 1
ATOM 587 O O . ILE A 1 75 ? 11.825 -4.858 -9.722 1.00 93.81 75 ILE A O 1
ATOM 591 N N . LEU A 1 76 ? 10.928 -4.131 -7.786 1.00 91.38 76 LEU A N 1
ATOM 592 C CA . LEU A 1 76 ? 11.712 -2.895 -7.739 1.00 91.38 76 LEU A CA 1
ATOM 593 C C . LEU A 1 76 ? 13.214 -3.164 -7.636 1.00 91.38 76 LEU A C 1
ATOM 595 O O . LEU A 1 76 ? 13.990 -2.392 -8.172 1.00 91.38 76 LEU A O 1
ATOM 599 N N . PHE A 1 77 ? 13.625 -4.251 -6.988 1.00 91.50 77 PHE A N 1
ATOM 600 C CA . PHE A 1 77 ? 15.025 -4.667 -6.966 1.00 91.50 77 PHE A CA 1
ATOM 601 C C . PHE A 1 77 ? 15.475 -5.253 -8.313 1.00 91.50 77 PHE A C 1
ATOM 603 O O . PHE A 1 77 ? 16.547 -4.925 -8.816 1.00 91.50 77 PHE A O 1
ATOM 610 N N . LEU A 1 78 ? 14.647 -6.101 -8.931 1.00 91.00 78 LEU A N 1
ATOM 611 C CA . LEU A 1 78 ? 14.961 -6.768 -10.199 1.00 91.00 78 LEU A CA 1
ATOM 612 C C . LEU A 1 78 ? 15.185 -5.788 -11.358 1.00 91.00 78 LEU A C 1
ATOM 614 O O . LEU A 1 78 ? 16.009 -6.073 -12.228 1.00 91.00 78 LEU A O 1
ATOM 618 N N . LYS A 1 79 ? 14.530 -4.621 -11.343 1.00 87.12 79 LYS A N 1
ATOM 619 C CA . LYS A 1 79 ? 14.752 -3.556 -12.336 1.00 87.12 79 LYS A CA 1
ATOM 620 C C . LYS A 1 79 ? 16.214 -3.078 -12.391 1.00 87.12 79 LYS A C 1
ATOM 622 O O . LYS A 1 79 ? 16.654 -2.607 -13.434 1.00 87.12 79 LYS A O 1
ATOM 627 N N . ASP A 1 80 ? 16.960 -3.227 -11.295 1.00 87.25 80 ASP A N 1
ATOM 628 C CA . ASP A 1 80 ? 18.336 -2.738 -11.168 1.00 87.25 80 ASP A CA 1
ATOM 629 C C . ASP A 1 80 ? 19.382 -3.851 -11.377 1.00 87.25 80 ASP A C 1
ATOM 631 O O . ASP A 1 80 ? 20.542 -3.555 -11.655 1.00 87.25 80 ASP A O 1
ATOM 635 N N . VAL A 1 81 ? 19.001 -5.132 -11.254 1.00 90.00 81 VAL A N 1
ATOM 636 C CA . VAL A 1 81 ? 19.964 -6.258 -11.224 1.00 90.00 81 VAL A CA 1
ATOM 637 C C . VAL A 1 81 ? 19.756 -7.328 -12.295 1.00 90.00 81 VAL A C 1
ATOM 639 O O . VAL A 1 81 ? 20.620 -8.190 -12.470 1.00 90.00 81 VAL A O 1
ATOM 642 N N . LEU A 1 82 ? 18.626 -7.326 -13.009 1.00 90.50 82 LEU A N 1
ATOM 643 C CA . LEU A 1 82 ? 18.372 -8.313 -14.058 1.00 90.50 82 LEU A CA 1
ATOM 644 C C . LEU A 1 82 ? 19.326 -8.134 -15.244 1.00 90.50 82 LEU A C 1
ATOM 646 O O . LEU A 1 82 ? 19.404 -7.064 -15.849 1.00 90.50 82 LEU A O 1
ATOM 650 N N . VAL A 1 83 ? 20.000 -9.224 -15.624 1.00 90.56 83 VAL A N 1
ATOM 651 C CA . VAL A 1 83 ? 20.858 -9.275 -16.821 1.00 90.56 83 VAL A CA 1
ATOM 652 C C . VAL A 1 83 ? 20.011 -9.244 -18.096 1.00 90.56 83 VAL A C 1
ATOM 654 O O . VAL A 1 83 ? 20.346 -8.528 -19.038 1.00 90.56 83 VAL A O 1
ATOM 657 N N . ASP A 1 84 ? 18.894 -9.977 -18.108 1.00 93.50 84 ASP A N 1
ATOM 658 C CA . ASP A 1 84 ? 17.945 -9.994 -19.223 1.00 93.50 84 ASP A CA 1
ATOM 659 C C . ASP A 1 84 ? 17.300 -8.612 -19.401 1.00 93.50 84 ASP A C 1
ATOM 661 O O . ASP A 1 84 ? 16.609 -8.110 -18.514 1.00 93.50 84 ASP A O 1
ATOM 665 N N . GLU A 1 85 ? 17.548 -7.986 -20.551 1.00 91.69 85 GLU A N 1
ATOM 666 C CA . GLU A 1 85 ? 17.067 -6.641 -20.857 1.00 91.69 85 GLU A CA 1
ATOM 667 C C . GLU A 1 85 ? 15.547 -6.555 -20.998 1.00 91.69 85 GLU A C 1
ATOM 669 O O . GLU A 1 85 ? 14.959 -5.561 -20.571 1.00 91.69 85 GLU A O 1
ATOM 674 N N . VAL A 1 86 ? 14.897 -7.586 -21.542 1.00 94.56 86 VAL A N 1
ATOM 675 C CA . VAL A 1 86 ? 13.439 -7.602 -21.717 1.00 94.56 86 VAL A CA 1
ATOM 676 C C . VAL A 1 86 ? 12.767 -7.599 -20.349 1.00 94.56 86 VAL A C 1
ATOM 678 O O . VAL A 1 86 ? 11.916 -6.750 -20.083 1.00 94.56 86 VAL A O 1
ATOM 681 N N . LEU A 1 87 ? 13.200 -8.489 -19.454 1.00 94.94 87 LEU A N 1
ATOM 682 C CA . LEU A 1 87 ? 12.654 -8.578 -18.099 1.00 94.94 87 LEU A CA 1
ATOM 683 C C . LEU A 1 87 ? 13.000 -7.345 -17.255 1.00 94.94 87 LEU A C 1
ATOM 685 O O . LEU A 1 87 ? 12.168 -6.867 -16.483 1.00 94.94 87 LEU A O 1
ATOM 689 N N . ARG A 1 88 ? 14.213 -6.799 -17.405 1.00 93.19 88 ARG A N 1
ATOM 690 C CA . ARG A 1 88 ? 14.623 -5.574 -16.707 1.00 93.19 88 ARG A CA 1
ATOM 691 C C . ARG A 1 88 ? 13.762 -4.379 -17.121 1.00 93.19 88 ARG A C 1
ATOM 693 O O . ARG A 1 88 ? 13.269 -3.657 -16.257 1.00 93.19 88 ARG A O 1
ATOM 700 N N . ASN A 1 89 ? 13.542 -4.193 -18.423 1.00 90.94 89 ASN A N 1
ATOM 701 C CA . ASN A 1 89 ? 12.693 -3.122 -18.949 1.00 90.94 89 ASN A CA 1
ATOM 702 C C . ASN A 1 89 ? 11.232 -3.284 -18.512 1.00 90.94 89 ASN A C 1
ATOM 704 O O . ASN A 1 89 ? 10.583 -2.296 -18.172 1.00 90.94 89 ASN A O 1
ATOM 708 N N . GLU A 1 90 ? 10.732 -4.517 -18.452 1.00 94.81 90 GLU A N 1
ATOM 709 C CA . GLU A 1 90 ? 9.399 -4.802 -17.921 1.00 94.81 90 GLU A CA 1
ATOM 710 C C . GLU A 1 90 ? 9.273 -4.403 -16.436 1.00 94.81 90 GLU A C 1
ATOM 712 O O . GLU A 1 90 ? 8.314 -3.733 -16.044 1.00 94.81 90 GLU A O 1
ATOM 717 N N . ALA A 1 91 ? 10.269 -4.736 -15.607 1.00 93.25 91 ALA A N 1
ATOM 718 C CA . ALA A 1 91 ? 10.309 -4.317 -14.205 1.00 93.25 91 ALA A CA 1
ATOM 719 C C . ALA A 1 91 ? 10.375 -2.785 -14.049 1.00 93.25 91 ALA A C 1
ATOM 721 O O . ALA A 1 91 ? 9.658 -2.226 -13.216 1.00 93.25 91 ALA A O 1
ATOM 722 N N . LEU A 1 92 ? 11.168 -2.094 -14.882 1.00 90.19 92 LEU A N 1
ATOM 723 C CA . LEU A 1 92 ? 11.242 -0.625 -14.916 1.00 90.19 92 LEU A CA 1
ATOM 724 C C . LEU A 1 92 ? 9.883 0.013 -15.240 1.00 90.19 92 LEU A C 1
ATOM 726 O O . LEU A 1 92 ? 9.500 1.011 -14.631 1.00 90.19 92 LEU A O 1
ATOM 730 N N . GLN A 1 93 ? 9.122 -0.568 -16.170 1.00 90.81 93 GLN A N 1
ATOM 731 C CA . GLN A 1 93 ? 7.785 -0.079 -16.526 1.00 90.81 93 GLN A CA 1
ATOM 732 C C . GLN A 1 93 ? 6.755 -0.272 -15.402 1.00 90.81 93 GLN A C 1
ATOM 734 O O . GLN A 1 93 ? 5.779 0.476 -15.330 1.00 90.81 93 GLN A O 1
ATOM 739 N N . CYS A 1 94 ? 6.971 -1.236 -14.503 1.00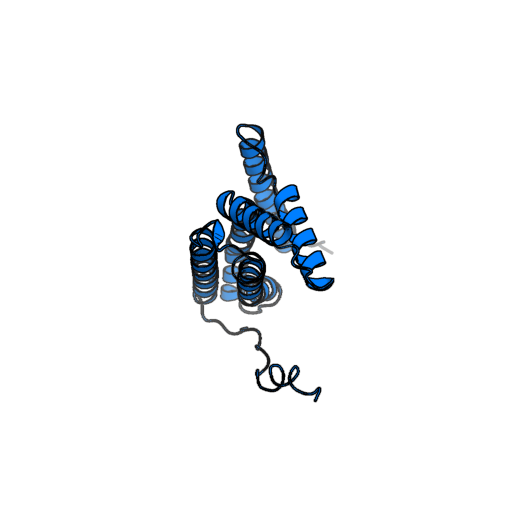 93.81 94 CYS A N 1
ATOM 740 C CA . CYS A 1 94 ? 6.080 -1.501 -13.374 1.00 93.81 94 CYS A CA 1
ATOM 741 C C . CYS A 1 94 ? 6.302 -0.571 -12.172 1.00 93.81 94 CYS A C 1
ATOM 743 O O . CYS A 1 94 ? 5.396 -0.410 -11.350 1.00 93.81 94 CYS A O 1
ATOM 745 N N . GLU A 1 95 ? 7.478 0.048 -12.042 1.00 90.38 95 GLU A N 1
ATOM 746 C CA . GLU A 1 95 ? 7.812 0.902 -10.897 1.00 90.38 95 GLU A CA 1
ATOM 747 C C . GLU A 1 95 ? 6.807 2.051 -10.669 1.00 90.38 95 GLU A C 1
ATOM 749 O O . GLU A 1 95 ? 6.336 2.201 -9.532 1.00 90.38 95 GLU A O 1
ATOM 754 N N . PRO A 1 96 ? 6.395 2.822 -11.698 1.00 88.75 96 PRO A N 1
ATOM 755 C CA . PRO A 1 96 ? 5.374 3.852 -11.533 1.00 88.75 96 PRO A CA 1
ATOM 756 C C . PRO A 1 96 ? 4.050 3.307 -10.983 1.00 88.75 96 PRO A C 1
ATOM 758 O O . PRO A 1 96 ? 3.464 3.933 -10.103 1.00 88.75 96 PRO A O 1
ATOM 761 N N . LEU A 1 97 ? 3.608 2.122 -11.427 1.00 92.44 97 LEU A N 1
ATOM 762 C CA . LEU A 1 97 ? 2.360 1.497 -10.964 1.00 92.44 97 LEU A CA 1
ATOM 763 C C . LEU A 1 97 ? 2.418 1.164 -9.466 1.00 92.44 97 LEU A C 1
ATOM 765 O O . LEU A 1 97 ? 1.481 1.452 -8.720 1.00 92.44 97 LEU A O 1
ATOM 769 N N . ILE A 1 98 ? 3.540 0.596 -9.015 1.00 95.00 98 ILE A N 1
ATOM 770 C CA . ILE A 1 98 ? 3.779 0.245 -7.607 1.00 95.00 98 ILE A CA 1
ATOM 771 C C . ILE A 1 98 ? 3.795 1.509 -6.737 1.00 95.00 98 ILE A C 1
ATOM 773 O O . ILE A 1 98 ? 3.152 1.557 -5.683 1.00 95.00 98 ILE A O 1
ATOM 777 N N . ARG A 1 99 ? 4.521 2.548 -7.173 1.00 90.44 99 ARG A N 1
ATOM 778 C CA . ARG A 1 99 ? 4.635 3.820 -6.443 1.00 90.44 99 ARG A CA 1
ATOM 779 C C . ARG A 1 99 ? 3.298 4.553 -6.373 1.00 90.44 99 ARG A C 1
ATOM 781 O O . ARG A 1 99 ? 2.930 5.009 -5.290 1.00 90.44 99 ARG A O 1
ATOM 788 N N . GLN A 1 100 ? 2.570 4.617 -7.486 1.00 88.56 100 GLN A N 1
ATOM 789 C CA . GLN A 1 100 ? 1.255 5.243 -7.558 1.00 88.56 100 GLN A CA 1
ATOM 790 C C . GLN A 1 100 ? 0.265 4.545 -6.625 1.00 88.56 100 GLN A C 1
ATOM 792 O O . GLN A 1 100 ? -0.377 5.216 -5.823 1.00 88.56 100 GLN A O 1
ATOM 797 N N . PHE A 1 101 ? 0.188 3.210 -6.652 1.00 95.25 101 PHE A N 1
ATOM 798 C CA . PHE A 1 101 ? -0.716 2.480 -5.765 1.00 95.25 101 PHE A CA 1
ATOM 799 C C . PHE A 1 101 ? -0.428 2.756 -4.280 1.00 95.25 101 PHE A C 1
ATOM 801 O O . PHE A 1 101 ? -1.352 3.003 -3.507 1.00 95.25 101 PHE A O 1
ATOM 808 N N . LYS A 1 102 ? 0.848 2.784 -3.870 1.00 93.31 102 LYS A N 1
ATOM 809 C CA . LYS A 1 102 ? 1.230 3.124 -2.487 1.00 93.31 102 LYS A CA 1
ATOM 810 C C . LYS A 1 102 ? 0.714 4.508 -2.073 1.00 93.31 102 LYS A C 1
ATOM 812 O O . LYS A 1 102 ? 0.264 4.672 -0.939 1.00 93.31 102 LYS A O 1
ATOM 817 N N . GLU A 1 103 ? 0.798 5.489 -2.969 1.00 89.69 103 GLU A N 1
ATOM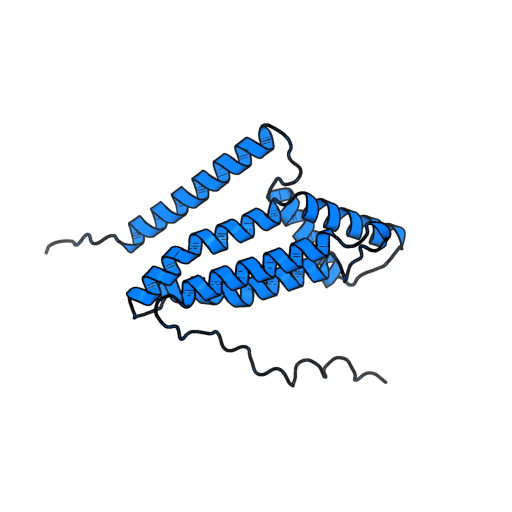 818 C CA . GLU A 1 103 ? 0.293 6.838 -2.710 1.00 89.69 103 GLU A CA 1
ATOM 819 C C . GLU A 1 103 ? -1.240 6.854 -2.643 1.00 89.69 103 GLU A C 1
ATOM 821 O O . GLU A 1 103 ? -1.801 7.385 -1.687 1.00 89.69 103 GLU A O 1
ATOM 826 N N . GLU A 1 104 ? -1.918 6.187 -3.582 1.00 91.50 104 GLU A N 1
ATOM 827 C CA . GLU A 1 104 ? -3.380 6.059 -3.604 1.00 91.50 104 GLU A CA 1
ATOM 828 C C . GLU A 1 104 ? -3.934 5.521 -2.276 1.00 91.50 104 GLU A C 1
ATOM 830 O O . GLU A 1 104 ? -4.890 6.082 -1.741 1.00 91.50 104 GLU A O 1
ATOM 835 N N . VAL A 1 105 ? -3.312 4.486 -1.693 1.00 96.12 105 VAL A N 1
ATOM 836 C CA . VAL A 1 105 ? -3.729 3.928 -0.391 1.00 96.12 105 VAL A CA 1
ATOM 837 C C . VAL A 1 105 ? -3.702 4.983 0.715 1.00 96.12 105 VAL A C 1
ATOM 839 O O . VAL A 1 105 ? -4.619 5.048 1.531 1.00 96.12 105 VAL A O 1
ATOM 842 N N . LEU A 1 106 ? -2.674 5.833 0.752 1.00 93.50 106 LEU A N 1
ATOM 843 C CA . LEU A 1 106 ? -2.557 6.876 1.772 1.00 93.50 106 LEU A CA 1
ATOM 844 C C . LEU A 1 106 ? -3.508 8.053 1.544 1.00 93.50 106 LEU A C 1
ATOM 846 O O . LEU A 1 106 ? -3.742 8.820 2.477 1.00 93.50 106 LEU A O 1
ATOM 850 N N . MET A 1 107 ? -4.024 8.221 0.330 1.00 90.00 107 MET A N 1
ATOM 851 C CA . MET A 1 107 ? -4.960 9.288 -0.035 1.00 90.00 107 MET A CA 1
ATOM 852 C C . MET A 1 107 ? -6.424 8.839 0.015 1.00 90.00 107 MET A C 1
ATOM 854 O O . MET A 1 107 ? -7.330 9.654 -0.151 1.00 90.00 107 MET A O 1
ATOM 858 N N . ARG A 1 108 ? -6.676 7.556 0.279 1.00 93.81 108 ARG A N 1
ATOM 859 C CA . ARG A 1 108 ? -8.022 7.016 0.449 1.00 93.81 108 ARG A CA 1
ATOM 860 C C . ARG A 1 108 ? -8.670 7.517 1.735 1.00 93.81 108 ARG A C 1
ATOM 862 O O . ARG A 1 108 ? -8.342 7.086 2.842 1.00 93.81 108 ARG A O 1
ATOM 869 N N . GLN A 1 109 ? -9.629 8.422 1.567 1.00 93.50 109 GLN A N 1
ATOM 870 C CA . GLN A 1 109 ? -10.365 9.035 2.669 1.00 93.50 109 GLN A CA 1
ATOM 871 C C . GLN A 1 109 ? -11.175 8.011 3.472 1.00 93.50 109 GLN A C 1
ATOM 873 O O . GLN A 1 109 ? -11.236 8.086 4.693 1.00 93.50 109 GLN A O 1
ATOM 878 N N . ASP A 1 110 ? -11.756 7.020 2.810 1.00 96.81 110 ASP A N 1
ATOM 879 C CA . ASP A 1 110 ? -12.525 5.948 3.441 1.00 96.81 110 ASP A CA 1
ATOM 880 C C . ASP A 1 110 ? -11.665 5.020 4.324 1.00 96.81 110 ASP A C 1
ATOM 882 O O . ASP A 1 110 ? -12.097 4.619 5.411 1.00 96.81 110 ASP A O 1
ATOM 886 N N . LEU A 1 111 ? -10.424 4.736 3.914 1.00 97.62 111 LEU A N 1
ATOM 887 C CA . LEU A 1 111 ? -9.441 4.038 4.748 1.00 97.62 111 LEU A CA 1
ATOM 888 C C . LE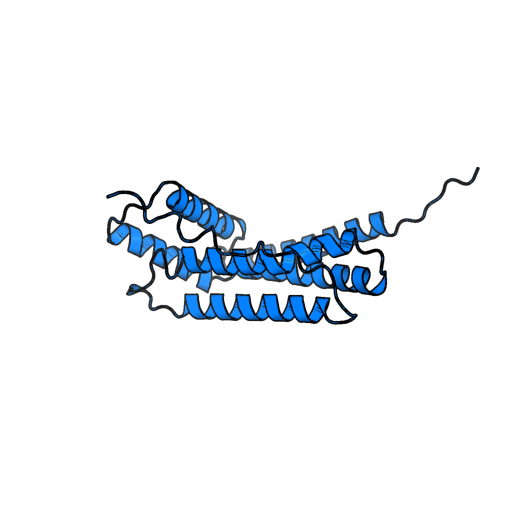U A 1 111 ? -9.020 4.882 5.946 1.00 97.62 111 LEU A C 1
ATOM 890 O O . LEU A 1 111 ? -8.964 4.361 7.059 1.00 97.62 111 LEU A O 1
ATOM 894 N N . PHE A 1 112 ? -8.760 6.173 5.736 1.00 97.19 112 PHE A N 1
ATOM 895 C CA . PHE A 1 112 ? -8.423 7.089 6.823 1.00 97.19 112 PHE A CA 1
ATOM 896 C C . PHE A 1 112 ? -9.547 7.165 7.866 1.00 97.19 112 PHE A C 1
ATOM 898 O O . PHE A 1 112 ? -9.292 6.974 9.053 1.00 97.19 112 PHE A O 1
ATOM 905 N N . LEU A 1 113 ? -10.799 7.331 7.432 1.00 97.31 113 LEU A N 1
ATOM 906 C CA . LEU A 1 113 ? -11.962 7.352 8.323 1.00 97.31 113 LEU A CA 1
ATOM 907 C C . LEU A 1 113 ? -12.161 6.015 9.048 1.00 97.31 113 LEU A C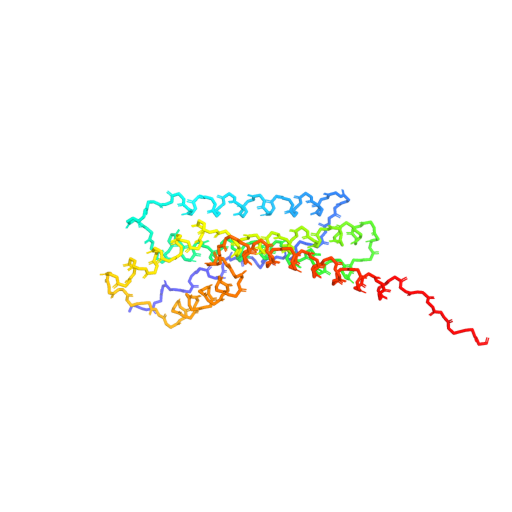 1
ATOM 909 O O . LEU A 1 113 ? -12.483 5.998 10.236 1.00 97.31 113 LEU A O 1
ATOM 913 N N . SER A 1 114 ? -11.932 4.887 8.367 1.00 98.19 114 SER A N 1
ATOM 914 C CA . SER A 1 114 ? -11.978 3.562 9.000 1.00 98.19 114 SER A CA 1
ATOM 915 C C . SER A 1 114 ? -10.909 3.426 10.085 1.00 98.19 114 SER A C 1
ATOM 917 O O . SER A 1 114 ? -11.201 2.951 11.182 1.00 98.19 114 SER A O 1
ATOM 919 N N . PHE A 1 115 ? -9.690 3.892 9.806 1.00 98.06 115 PHE A N 1
ATOM 920 C CA . PHE A 1 115 ? -8.586 3.919 10.759 1.00 98.06 115 PHE A CA 1
ATOM 921 C C . PHE A 1 115 ? -8.903 4.802 11.977 1.00 98.06 115 PHE A C 1
ATOM 923 O O . PHE A 1 115 ? -8.748 4.346 13.111 1.00 98.06 115 PHE A O 1
ATOM 930 N N . GLU A 1 116 ? -9.402 6.025 11.772 1.00 97.81 116 GLU A N 1
ATOM 931 C CA . GLU A 1 116 ? -9.795 6.920 12.869 1.00 97.81 116 GLU A CA 1
ATOM 932 C C . GLU A 1 116 ? -10.920 6.324 13.721 1.00 97.81 116 GLU A C 1
ATOM 934 O O . GLU A 1 116 ? -10.849 6.365 14.950 1.00 97.81 116 GLU A O 1
ATOM 939 N N . THR A 1 117 ? -11.918 5.708 13.083 1.00 98.06 117 THR A N 1
ATOM 940 C CA . THR A 1 117 ? -13.019 5.017 13.771 1.00 98.06 117 THR A CA 1
ATOM 941 C C . THR A 1 117 ? -12.490 3.907 14.679 1.00 98.06 117 THR A C 1
ATOM 943 O O . THR A 1 117 ? -12.821 3.863 15.862 1.00 98.06 117 THR A O 1
ATOM 946 N N . ALA A 1 118 ? -11.603 3.045 14.170 1.00 97.44 118 ALA A N 1
ATOM 947 C CA . ALA A 1 118 ? -10.996 1.988 14.977 1.00 97.44 118 ALA A CA 1
ATOM 948 C C . ALA A 1 118 ? -10.205 2.557 16.168 1.00 97.44 118 ALA A C 1
ATOM 950 O O . ALA A 1 118 ? -10.301 2.044 17.282 1.00 97.44 118 ALA A O 1
ATOM 951 N N . GLN A 1 119 ? -9.460 3.653 15.973 1.00 96.31 119 GLN A N 1
ATOM 952 C CA . GLN A 1 119 ? -8.763 4.327 17.073 1.00 96.31 119 GLN A CA 1
ATOM 953 C C . GLN A 1 119 ? -9.725 4.884 18.130 1.00 96.31 119 GLN A C 1
ATOM 955 O O . GLN A 1 119 ? -9.417 4.830 19.322 1.00 96.31 119 GLN A O 1
ATOM 960 N N . GLN A 1 120 ? -10.859 5.448 17.715 1.00 96.50 120 GLN A N 1
ATOM 961 C CA . GLN A 1 120 ? -11.881 5.965 18.626 1.00 96.50 120 GLN A CA 1
ATOM 962 C C . GLN A 1 120 ? -12.530 4.833 19.429 1.00 96.50 120 GLN A C 1
ATOM 964 O O . GLN A 1 120 ? -12.615 4.938 20.652 1.00 96.50 120 GLN A O 1
ATOM 969 N N . ASN A 1 121 ? -12.887 3.726 18.775 1.00 96.12 121 ASN A N 1
ATOM 970 C CA . ASN A 1 121 ? -13.459 2.549 19.431 1.00 96.12 121 ASN A CA 1
ATOM 971 C C . ASN A 1 121 ? -12.499 1.947 20.467 1.00 96.12 121 ASN A C 1
ATOM 973 O O . ASN A 1 121 ? -12.905 1.666 21.593 1.00 96.12 121 ASN A O 1
ATOM 977 N N . LEU A 1 122 ? -11.208 1.826 20.133 1.00 94.25 122 LEU A N 1
ATOM 978 C CA . LEU A 1 122 ? -10.185 1.346 21.071 1.00 94.25 122 LEU A CA 1
ATOM 979 C C . LEU A 1 122 ? -10.083 2.225 22.323 1.00 94.25 122 LEU A C 1
ATOM 981 O O . LEU A 1 122 ? -9.975 1.706 23.433 1.00 94.25 122 LEU A O 1
ATOM 985 N N . LYS A 1 123 ? -10.145 3.552 22.153 1.00 93.38 123 LYS A N 1
ATOM 986 C CA . LYS A 1 123 ? -10.145 4.502 23.276 1.00 93.38 123 LYS A CA 1
ATOM 987 C C . LYS A 1 123 ? -11.406 4.373 24.128 1.00 93.38 123 LYS A C 1
ATOM 989 O O . LYS A 1 123 ? -11.304 4.408 25.347 1.00 93.38 123 LYS A O 1
ATOM 994 N N . ALA A 1 124 ? -12.573 4.216 23.503 1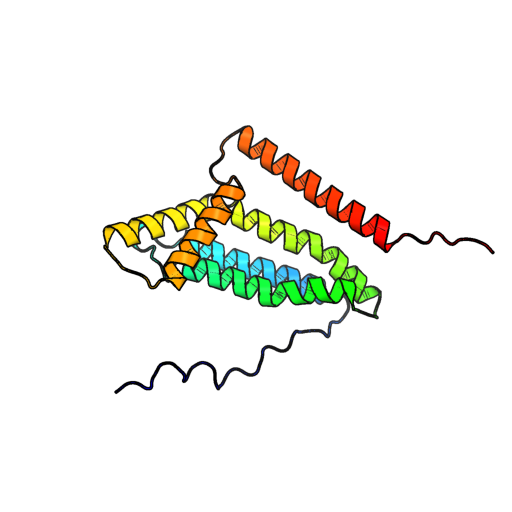.00 93.44 124 ALA A N 1
ATOM 995 C CA . ALA A 1 124 ? -13.845 4.073 24.210 1.00 93.44 124 ALA A CA 1
ATOM 996 C C . ALA A 1 124 ? -13.911 2.793 25.061 1.00 93.44 124 ALA A C 1
ATOM 998 O O . ALA A 1 124 ? -14.565 2.781 26.099 1.00 93.44 124 ALA A O 1
ATOM 999 N N . GLN A 1 125 ? -13.214 1.735 24.641 1.00 90.88 125 GLN A N 1
ATOM 1000 C CA . GLN A 1 125 ? -13.146 0.456 25.354 1.00 90.88 125 GLN A CA 1
ATOM 1001 C C . GLN A 1 125 ? -12.023 0.394 26.412 1.00 90.88 125 GLN A C 1
ATOM 1003 O O . GLN A 1 125 ? -11.864 -0.641 27.052 1.00 90.88 125 GLN A O 1
ATOM 1008 N N . ASP A 1 126 ? -11.232 1.464 26.583 1.00 88.06 126 ASP A N 1
ATOM 1009 C CA . ASP A 1 126 ? -10.041 1.523 27.458 1.00 88.06 126 ASP A CA 1
ATOM 1010 C C . ASP A 1 126 ? -9.051 0.352 27.241 1.00 88.06 126 ASP A C 1
ATOM 1012 O O . ASP A 1 126 ? -8.390 -0.150 28.153 1.00 88.06 126 ASP A O 1
ATOM 1016 N N . LEU A 1 127 ? -8.945 -0.111 25.990 1.00 85.38 127 LEU A N 1
ATOM 1017 C CA . LEU A 1 127 ? -8.101 -1.241 25.608 1.00 85.38 127 LEU A CA 1
ATOM 1018 C C . LEU A 1 127 ? -6.637 -0.799 25.484 1.00 85.38 127 LEU A C 1
ATOM 1020 O O . LEU A 1 127 ? -6.256 -0.056 24.575 1.00 85.38 127 LEU A O 1
ATOM 1024 N N . LYS A 1 128 ? -5.785 -1.291 26.389 1.00 86.81 128 LYS A N 1
ATOM 1025 C CA . LYS A 1 128 ? -4.340 -1.026 26.359 1.00 86.81 128 LYS A CA 1
ATOM 1026 C C . LYS A 1 128 ? -3.613 -2.025 25.468 1.00 86.81 128 LYS A C 1
ATOM 1028 O O . LYS A 1 128 ? -3.444 -3.187 25.822 1.00 86.81 128 LYS A O 1
ATOM 1033 N N . LEU A 1 129 ? -3.132 -1.534 24.332 1.00 93.19 129 LEU A N 1
ATOM 1034 C CA . LEU A 1 129 ? -2.224 -2.264 23.448 1.00 93.19 129 LEU A CA 1
ATOM 1035 C C . LEU A 1 129 ? -0.786 -2.220 23.981 1.00 93.19 129 LEU A C 1
ATOM 1037 O O . LEU A 1 129 ? -0.426 -1.309 24.731 1.00 93.19 129 LEU A O 1
ATOM 1041 N N . ASP A 1 130 ? 0.054 -3.163 23.560 1.00 96.06 130 ASP A N 1
ATOM 1042 C CA . ASP A 1 130 ? 1.494 -3.096 23.820 1.00 96.06 130 ASP A CA 1
ATOM 1043 C C . ASP A 1 130 ? 2.168 -1.909 23.099 1.00 96.06 130 ASP A C 1
ATOM 1045 O O . ASP A 1 130 ? 1.596 -1.259 22.217 1.00 96.06 130 ASP A O 1
ATOM 1049 N N . MET A 1 131 ? 3.418 -1.622 23.473 1.00 96.88 131 MET A N 1
ATOM 1050 C CA . MET A 1 131 ? 4.171 -0.489 22.925 1.00 96.88 131 MET A CA 1
ATOM 1051 C C . MET A 1 131 ? 4.372 -0.565 21.404 1.00 96.88 131 MET A C 1
ATOM 1053 O O . MET A 1 131 ? 4.370 0.475 20.743 1.00 96.88 131 MET A O 1
ATOM 1057 N N . ALA A 1 132 ? 4.548 -1.761 20.836 1.00 97.00 132 ALA A N 1
ATOM 1058 C CA . ALA A 1 132 ? 4.777 -1.921 19.402 1.00 97.00 132 ALA A CA 1
ATOM 1059 C C . ALA A 1 132 ? 3.506 -1.584 18.611 1.00 97.00 132 ALA A C 1
ATOM 1061 O O . ALA A 1 132 ? 3.556 -0.818 17.648 1.00 97.00 132 ALA A O 1
ATOM 1062 N N . ASN A 1 133 ? 2.354 -2.055 19.078 1.00 96.75 133 ASN A N 1
ATOM 1063 C CA . ASN A 1 133 ? 1.052 -1.786 18.479 1.00 96.75 133 ASN A CA 1
ATOM 1064 C C . ASN A 1 133 ? 0.634 -0.313 18.632 1.00 96.75 133 ASN A C 1
ATOM 1066 O O . ASN A 1 133 ? 0.134 0.300 17.686 1.00 96.75 133 ASN A O 1
ATOM 1070 N N . GLN A 1 134 ? 0.934 0.322 19.770 1.00 96.31 134 GLN A N 1
ATOM 1071 C CA . GLN A 1 134 ? 0.763 1.775 19.924 1.00 96.31 134 GLN A CA 1
ATOM 1072 C C . GLN A 1 134 ? 1.657 2.567 18.955 1.00 96.31 134 GLN A C 1
ATOM 1074 O O . GLN A 1 134 ? 1.238 3.571 18.359 1.00 96.31 134 GLN A O 1
ATOM 1079 N N . ARG A 1 135 ? 2.902 2.113 18.763 1.00 97.19 135 ARG A N 1
ATOM 1080 C CA . ARG A 1 135 ? 3.838 2.728 17.819 1.00 97.19 135 ARG A CA 1
ATOM 1081 C C . ARG A 1 135 ? 3.365 2.570 16.376 1.00 97.19 135 ARG A C 1
ATOM 1083 O O . ARG A 1 135 ? 3.435 3.550 15.632 1.00 97.19 135 ARG A O 1
ATOM 1090 N N . LEU A 1 136 ? 2.851 1.399 16.004 1.00 97.62 136 LEU A N 1
ATOM 1091 C CA . LEU A 1 136 ? 2.254 1.130 14.694 1.00 97.62 136 LEU A CA 1
ATOM 1092 C C . LEU A 1 136 ? 1.134 2.130 14.386 1.00 97.62 136 LEU A C 1
ATOM 1094 O O . LEU A 1 136 ? 1.177 2.807 13.359 1.00 97.62 136 LEU A O 1
ATOM 1098 N N . ILE A 1 137 ? 0.189 2.297 15.315 1.00 97.62 137 ILE A N 1
ATOM 1099 C CA . ILE A 1 137 ? -0.907 3.269 15.199 1.00 97.62 137 ILE A CA 1
ATOM 1100 C C . ILE A 1 137 ? -0.360 4.685 14.986 1.00 97.62 137 ILE A C 1
ATOM 1102 O O . ILE A 1 137 ? -0.800 5.410 14.094 1.00 97.62 137 ILE A O 1
ATOM 1106 N N . THR A 1 138 ? 0.638 5.080 15.777 1.00 97.62 138 THR A N 1
ATOM 1107 C CA . THR A 1 138 ? 1.259 6.409 15.671 1.00 97.62 138 THR A CA 1
ATOM 1108 C C . THR A 1 138 ? 1.900 6.632 14.299 1.00 97.62 138 THR A C 1
ATOM 1110 O O . THR A 1 138 ? 1.797 7.720 13.728 1.00 97.62 138 THR A O 1
ATOM 1113 N N . LEU A 1 139 ? 2.569 5.612 13.756 1.00 98.00 139 LEU A N 1
ATOM 1114 C CA . LEU A 1 139 ? 3.205 5.675 12.442 1.00 98.00 139 LEU A CA 1
ATOM 1115 C C . LEU A 1 139 ? 2.175 5.767 11.315 1.00 98.00 139 LEU A C 1
ATOM 1117 O O . LEU A 1 139 ? 2.345 6.596 10.423 1.00 98.00 139 LEU A O 1
ATOM 1121 N N . TRP A 1 140 ? 1.095 4.988 11.372 1.00 97.69 140 TRP A N 1
ATOM 1122 C CA . TRP A 1 140 ? 0.008 5.074 10.394 1.00 97.69 140 TRP A CA 1
ATOM 1123 C C . TRP A 1 140 ? -0.694 6.429 10.413 1.00 97.69 140 TRP A C 1
ATOM 1125 O O . TRP A 1 140 ? -0.822 7.063 9.366 1.00 97.69 140 TRP A O 1
ATOM 1135 N N . ALA A 1 141 ? -1.035 6.941 11.597 1.00 96.88 141 ALA A N 1
ATOM 1136 C CA . ALA A 1 141 ? -1.614 8.276 11.739 1.00 96.88 141 ALA A CA 1
ATOM 1137 C C . ALA A 1 141 ? -0.685 9.366 11.168 1.00 96.88 141 ALA A C 1
ATOM 1139 O O . ALA A 1 141 ? -1.131 10.325 10.535 1.00 96.88 141 ALA A O 1
ATOM 1140 N N . LEU A 1 142 ? 0.633 9.222 11.356 1.00 96.62 142 LEU A N 1
ATOM 1141 C CA . LEU A 1 142 ? 1.613 10.131 10.765 1.00 96.62 142 LEU A CA 1
ATOM 1142 C C . LEU A 1 142 ? 1.651 10.029 9.233 1.00 96.62 142 LEU A C 1
ATOM 1144 O O . LEU A 1 142 ? 1.708 11.073 8.585 1.00 96.62 142 LEU A O 1
ATOM 1148 N N . LYS A 1 143 ? 1.612 8.816 8.664 1.00 96.06 143 LYS A N 1
ATOM 1149 C CA . LYS A 1 143 ? 1.582 8.595 7.208 1.00 96.06 143 LYS A CA 1
ATOM 1150 C C . LYS A 1 143 ? 0.350 9.251 6.574 1.00 96.06 143 LYS A C 1
ATOM 1152 O O . LYS A 1 143 ? 0.521 10.048 5.659 1.00 96.06 143 LYS A O 1
ATOM 1157 N N . PHE A 1 144 ? -0.849 9.013 7.110 1.00 95.44 144 PHE A N 1
ATOM 1158 C CA . PHE A 1 144 ? -2.089 9.644 6.630 1.00 95.44 144 PHE A CA 1
ATOM 1159 C C . PHE A 1 144 ? -2.055 11.172 6.739 1.00 95.44 144 PHE A C 1
ATOM 1161 O O . PHE A 1 144 ? -2.377 11.898 5.805 1.00 95.44 144 PHE A O 1
ATOM 1168 N N . ARG A 1 145 ? -1.589 11.716 7.864 1.00 92.06 145 ARG A N 1
ATOM 1169 C CA . ARG A 1 145 ? -1.470 13.173 7.995 1.00 92.06 145 ARG A CA 1
ATOM 1170 C C . ARG A 1 145 ? -0.509 13.765 6.962 1.00 92.06 145 ARG A C 1
ATOM 1172 O O . ARG A 1 145 ? -0.836 14.773 6.346 1.00 92.06 145 ARG A O 1
ATOM 1179 N N . LYS A 1 146 ? 0.653 13.137 6.754 1.00 91.88 146 LYS A N 1
ATOM 1180 C CA . LYS A 1 146 ? 1.645 13.578 5.759 1.00 91.88 146 LYS A CA 1
ATOM 1181 C C . LYS A 1 146 ? 1.181 13.377 4.317 1.00 91.88 146 LYS A C 1
ATOM 1183 O O . LYS A 1 146 ? 1.653 14.093 3.439 1.00 91.88 146 LYS A O 1
ATOM 1188 N N . SER A 1 147 ? 0.271 12.438 4.058 1.00 91.19 147 SER A N 1
ATOM 1189 C CA . SER A 1 147 ? -0.298 12.267 2.720 1.00 91.19 147 SER A CA 1
ATOM 1190 C C . SER A 1 147 ? -1.229 13.416 2.335 1.00 91.19 147 SER A C 1
ATOM 1192 O O . SER A 1 147 ? -1.431 13.649 1.146 1.00 91.19 147 SER A O 1
ATOM 1194 N N . GLY A 1 148 ? -1.743 14.157 3.322 1.00 91.38 148 GLY A N 1
ATOM 1195 C CA . GLY A 1 148 ? -2.721 15.216 3.106 1.00 91.38 148 GLY A CA 1
ATOM 1196 C C . GLY A 1 148 ? -4.144 14.691 2.931 1.00 91.38 148 GLY A C 1
ATOM 1197 O O . GLY A 1 148 ? -4.995 15.441 2.477 1.00 91.38 148 GLY A O 1
ATOM 1198 N N . VAL A 1 149 ? -4.436 13.443 3.325 1.00 91.75 149 VAL A N 1
ATOM 1199 C CA . VAL A 1 149 ? -5.784 12.837 3.205 1.00 91.75 149 VAL A CA 1
ATOM 1200 C C . VAL A 1 149 ? -6.889 13.605 3.946 1.00 91.75 149 VAL A C 1
ATOM 1202 O O . VAL A 1 149 ? -8.068 13.455 3.652 1.00 91.75 149 VAL A O 1
ATOM 1205 N N . HIS A 1 150 ? -6.506 14.432 4.918 1.00 86.81 150 HIS A N 1
ATOM 1206 C CA . HIS A 1 150 ? -7.403 15.286 5.694 1.00 86.81 150 HIS A CA 1
ATOM 1207 C C . HIS A 1 150 ? -7.712 16.625 5.002 1.00 86.81 150 HIS A C 1
ATOM 1209 O O . HIS A 1 150 ? -8.577 17.367 5.467 1.00 86.81 150 HIS A O 1
ATOM 1215 N N . LEU A 1 151 ? -6.982 16.971 3.935 1.00 88.69 151 LEU A N 1
ATOM 1216 C CA . LEU A 1 151 ? -7.223 18.182 3.157 1.00 88.69 151 LEU A CA 1
ATOM 1217 C C . LEU A 1 151 ? -8.509 18.030 2.338 1.00 88.69 151 LEU A C 1
ATOM 1219 O O . LEU A 1 151 ? -8.896 16.926 1.968 1.00 88.69 151 LEU A O 1
ATOM 1223 N N . GLN A 1 152 ? -9.156 19.155 2.037 1.00 84.31 152 GLN A N 1
ATOM 1224 C CA . GLN A 1 152 ? -10.393 19.199 1.255 1.00 84.31 152 GLN A CA 1
ATOM 1225 C C . GLN A 1 152 ? -10.313 20.272 0.163 1.00 84.31 152 GLN A C 1
ATOM 1227 O O . GLN A 1 152 ? -9.573 21.256 0.286 1.00 84.31 152 GLN A O 1
ATOM 1232 N N . GLY A 1 153 ? -11.105 20.095 -0.897 1.00 85.62 153 GLY A N 1
ATOM 1233 C CA . GLY A 1 153 ? -11.248 21.058 -1.991 1.00 85.62 153 GLY A CA 1
ATOM 1234 C C . GLY A 1 153 ? -9.919 21.390 -2.674 1.00 85.62 153 GLY A C 1
ATOM 1235 O O . GLY A 1 153 ? -9.078 20.519 -2.887 1.00 85.62 153 GLY A O 1
ATOM 1236 N N . ARG A 1 154 ? -9.696 22.677 -2.965 1.00 89.12 154 ARG A N 1
ATOM 1237 C CA . ARG A 1 154 ? -8.528 23.147 -3.737 1.00 89.12 154 ARG A CA 1
ATOM 1238 C C . ARG A 1 154 ? -7.171 22.727 -3.162 1.00 89.12 154 ARG A C 1
ATOM 1240 O O . ARG A 1 154 ? -6.237 22.502 -3.920 1.00 89.12 154 ARG A O 1
ATOM 1247 N N . ALA A 1 155 ? -7.040 22.636 -1.836 1.00 88.94 155 ALA A N 1
ATOM 1248 C CA . ALA A 1 155 ? -5.773 22.253 -1.208 1.00 88.94 155 ALA A CA 1
ATOM 1249 C C . ALA A 1 155 ? -5.431 20.775 -1.454 1.00 88.94 155 ALA A C 1
ATOM 1251 O O . ALA A 1 155 ? -4.266 20.434 -1.644 1.00 88.94 155 ALA A O 1
ATOM 1252 N N . GLN A 1 156 ? -6.449 19.911 -1.467 1.00 85.00 156 GLN A N 1
ATOM 1253 C CA . GLN A 1 156 ? -6.288 18.505 -1.811 1.00 85.00 156 GLN A CA 1
ATOM 1254 C C . GLN A 1 156 ? -5.900 18.378 -3.287 1.00 85.00 156 GLN A C 1
ATOM 1256 O O . GLN A 1 156 ? -4.863 17.793 -3.589 1.00 85.00 156 GLN A O 1
ATOM 1261 N N . GLU A 1 157 ? -6.678 18.984 -4.188 1.00 86.00 157 GLU A N 1
ATOM 1262 C CA . GLU A 1 157 ? -6.434 18.962 -5.639 1.00 86.00 157 GLU A CA 1
ATOM 1263 C C . GLU A 1 157 ? -5.011 19.412 -5.998 1.00 86.00 157 GLU A C 1
ATOM 1265 O O . GLU A 1 157 ? -4.315 18.727 -6.750 1.00 86.00 157 GLU A O 1
ATOM 1270 N N . GLU A 1 158 ? -4.541 20.513 -5.406 1.00 91.31 158 GLU A N 1
ATOM 1271 C CA . GLU A 1 158 ? -3.195 21.024 -5.665 1.00 91.31 158 GLU A CA 1
ATOM 1272 C C . GLU A 1 158 ? -2.105 20.085 -5.132 1.00 91.31 158 GLU A C 1
ATOM 1274 O O . GLU A 1 158 ? -1.111 19.843 -5.818 1.00 91.31 158 GLU A O 1
ATOM 1279 N N . LEU A 1 159 ? -2.295 19.482 -3.951 1.00 89.38 159 LEU A N 1
ATOM 1280 C CA . LEU A 1 159 ? -1.347 18.495 -3.431 1.00 89.38 159 LEU A CA 1
ATOM 1281 C C . LEU A 1 159 ? -1.269 17.254 -4.333 1.00 89.38 159 LEU A C 1
ATOM 1283 O O . LEU A 1 159 ? -0.171 16.756 -4.579 1.00 89.38 159 LEU A O 1
ATOM 1287 N N . HIS A 1 160 ? -2.406 16.767 -4.842 1.00 80.50 160 HIS A N 1
ATOM 1288 C CA . HIS A 1 160 ? -2.437 15.656 -5.799 1.00 80.50 160 HIS A CA 1
ATOM 1289 C C . HIS A 1 160 ? -1.672 16.002 -7.078 1.00 80.50 160 HIS A C 1
ATOM 1291 O O . HIS A 1 160 ? -0.838 15.212 -7.526 1.00 80.50 160 HIS A O 1
ATOM 1297 N N . ARG A 1 161 ? -1.922 17.191 -7.640 1.00 87.75 161 ARG A N 1
ATOM 1298 C CA . ARG A 1 161 ? -1.250 17.668 -8.851 1.00 87.75 161 ARG A CA 1
ATOM 1299 C C . ARG A 1 161 ? 0.267 17.726 -8.659 1.00 87.75 161 ARG A C 1
ATOM 1301 O O . ARG A 1 161 ? 0.999 17.147 -9.457 1.00 87.75 161 ARG A O 1
ATOM 1308 N N . LEU A 1 162 ? 0.728 18.361 -7.578 1.00 91.38 162 LEU A N 1
ATOM 1309 C CA . LEU A 1 162 ? 2.154 18.505 -7.264 1.00 91.38 162 LEU A CA 1
ATOM 1310 C C . LEU A 1 162 ? 2.842 17.155 -7.029 1.00 91.38 162 LEU A C 1
ATOM 1312 O O . LEU A 1 162 ? 3.968 16.954 -7.474 1.00 91.38 162 LEU A O 1
ATOM 1316 N N . LYS A 1 163 ? 2.174 16.207 -6.359 1.00 85.06 163 LYS A N 1
ATOM 1317 C CA . LYS A 1 163 ? 2.719 14.857 -6.144 1.00 85.06 163 LYS A CA 1
ATOM 1318 C C . LYS A 1 163 ? 2.858 14.071 -7.443 1.00 85.06 163 LYS A C 1
ATOM 1320 O O . LYS A 1 163 ? 3.880 13.422 -7.643 1.00 85.06 163 LYS A O 1
ATOM 1325 N N . ALA A 1 164 ? 1.859 14.137 -8.323 1.00 81.06 164 ALA A N 1
ATOM 1326 C CA . ALA A 1 164 ? 1.925 13.483 -9.628 1.00 81.06 164 ALA A CA 1
ATOM 1327 C C . ALA A 1 164 ? 3.055 14.068 -10.494 1.00 81.06 164 ALA A C 1
ATOM 1329 O O . ALA A 1 164 ? 3.810 13.317 -11.111 1.00 81.06 164 ALA A O 1
ATOM 1330 N N . GLU A 1 165 ? 3.210 15.395 -10.487 1.00 88.12 165 GLU A N 1
ATOM 1331 C CA . GLU A 1 165 ? 4.302 16.094 -11.172 1.00 88.12 165 GLU A CA 1
ATOM 1332 C C . GLU A 1 165 ? 5.676 15.676 -10.623 1.00 88.12 165 GLU A C 1
ATOM 1334 O O . GLU A 1 165 ? 6.574 15.347 -11.397 1.00 88.12 165 GLU A O 1
ATOM 1339 N N . LEU A 1 166 ? 5.818 15.600 -9.294 1.00 88.62 166 LEU A N 1
ATOM 1340 C CA . LEU A 1 166 ? 7.056 15.176 -8.640 1.00 88.62 166 LEU A CA 1
ATOM 1341 C C . LEU A 1 166 ? 7.446 13.737 -9.005 1.00 88.62 166 LEU A C 1
ATOM 1343 O O . LEU A 1 166 ? 8.592 13.506 -9.375 1.00 88.62 166 LEU A O 1
ATOM 1347 N N . ILE A 1 167 ? 6.504 12.786 -8.961 1.00 81.44 167 ILE A N 1
ATOM 1348 C CA . ILE A 1 167 ? 6.758 11.381 -9.336 1.00 81.44 167 ILE A CA 1
ATOM 1349 C C . ILE A 1 167 ? 7.294 11.291 -10.772 1.00 81.44 167 ILE A C 1
ATOM 1351 O O . ILE A 1 167 ? 8.230 10.539 -11.049 1.00 81.44 167 ILE A O 1
ATOM 1355 N N . LEU A 1 168 ? 6.713 12.066 -11.693 1.00 81.69 168 LEU A N 1
ATOM 1356 C CA . LEU A 1 168 ? 7.121 12.066 -13.095 1.00 81.69 168 LEU A CA 1
ATOM 1357 C C . LEU A 1 168 ? 8.502 12.714 -13.292 1.00 81.69 168 LEU A C 1
ATOM 1359 O O . LEU A 1 168 ? 9.299 12.229 -14.102 1.00 81.69 168 LEU A O 1
ATOM 1363 N N . LEU A 1 169 ? 8.808 13.768 -12.529 1.00 90.00 169 LEU A N 1
ATOM 1364 C CA . LEU A 1 169 ? 10.111 14.431 -12.541 1.00 90.00 169 LEU A CA 1
ATOM 1365 C C . LEU A 1 169 ? 11.220 13.524 -11.986 1.00 90.00 169 LEU A C 1
ATOM 1367 O O . LEU A 1 169 ? 12.264 13.401 -12.623 1.00 90.00 169 LEU A O 1
ATOM 1371 N N . GLU A 1 170 ? 10.980 12.853 -10.855 1.00 86.00 170 GLU A N 1
ATOM 1372 C CA . GLU A 1 170 ? 11.910 11.888 -10.247 1.00 86.00 170 GLU A CA 1
ATOM 1373 C C . GLU A 1 170 ? 12.240 10.750 -11.221 1.00 86.00 170 GLU A C 1
ATOM 1375 O O . GLU A 1 170 ? 13.410 10.499 -11.510 1.00 86.00 170 GLU A O 1
ATOM 1380 N N . ALA A 1 171 ? 11.217 10.127 -11.814 1.00 78.12 171 ALA A N 1
ATOM 1381 C CA . ALA A 1 171 ? 11.404 9.051 -12.787 1.00 78.12 171 ALA A CA 1
ATOM 1382 C C . ALA A 1 171 ? 12.161 9.514 -14.046 1.00 78.12 171 ALA A C 1
ATOM 1384 O O . ALA A 1 171 ? 12.972 8.773 -14.606 1.00 78.12 171 ALA A O 1
ATOM 1385 N N . THR A 1 172 ? 11.913 10.745 -14.506 1.00 82.31 172 THR A N 1
ATOM 1386 C CA . THR A 1 172 ? 12.637 11.323 -15.649 1.00 82.31 172 THR A CA 1
ATOM 1387 C C . THR A 1 172 ? 14.102 11.566 -15.303 1.00 82.31 172 THR A C 1
ATOM 1389 O O . THR A 1 172 ? 14.982 11.248 -16.100 1.00 82.31 172 THR A O 1
ATOM 1392 N N . PHE A 1 173 ? 14.374 12.090 -14.109 1.00 89.00 173 PHE A N 1
ATOM 1393 C CA . PHE A 1 173 ? 15.728 12.330 -13.628 1.00 89.00 173 PHE A CA 1
ATOM 1394 C C . PHE A 1 173 ? 16.532 11.028 -13.500 1.00 89.00 173 PHE A C 1
ATOM 1396 O O . PHE A 1 173 ? 17.636 10.944 -14.035 1.00 89.00 173 PHE A O 1
ATOM 1403 N N . GLU A 1 174 ? 15.963 9.995 -12.871 1.00 83.00 174 GLU A N 1
ATOM 1404 C CA . GLU A 1 174 ? 16.597 8.674 -12.752 1.00 83.00 174 GLU A CA 1
ATOM 1405 C C . GLU A 1 174 ? 16.895 8.065 -14.129 1.00 83.00 174 GLU A C 1
ATOM 1407 O O . GLU A 1 174 ? 18.006 7.589 -14.372 1.00 83.00 174 GLU A O 1
ATOM 1412 N N . ARG A 1 175 ? 15.941 8.140 -15.068 1.00 77.62 175 ARG A N 1
ATOM 1413 C CA . ARG A 1 175 ? 16.151 7.673 -16.445 1.00 77.62 175 ARG A CA 1
ATOM 1414 C C . ARG A 1 175 ? 17.315 8.399 -17.111 1.00 77.62 175 ARG A C 1
ATOM 1416 O O . ARG A 1 175 ? 18.174 7.732 -17.674 1.00 77.62 175 ARG A O 1
ATOM 1423 N N . ASN A 1 176 ? 17.360 9.729 -17.025 1.00 84.88 176 ASN A N 1
ATOM 1424 C CA . ASN A 1 176 ? 18.409 10.528 -17.658 1.00 84.88 176 ASN A CA 1
ATOM 1425 C C . ASN A 1 176 ? 19.811 10.134 -17.176 1.00 84.88 176 ASN A C 1
ATOM 1427 O O . ASN A 1 176 ? 20.734 10.115 -17.982 1.00 84.88 176 ASN A O 1
ATOM 1431 N N . ILE A 1 177 ? 19.969 9.808 -15.888 1.00 86.81 177 ILE A N 1
ATOM 1432 C CA . ILE A 1 177 ? 21.241 9.320 -15.339 1.00 86.81 177 ILE A CA 1
ATOM 1433 C C . ILE A 1 177 ? 21.551 7.916 -15.868 1.00 86.81 177 ILE A C 1
ATOM 1435 O O . ILE A 1 177 ? 22.662 7.664 -16.326 1.00 86.81 177 ILE A O 1
ATOM 1439 N N . ASN A 1 178 ? 20.572 7.012 -15.830 1.00 74.56 178 ASN A N 1
ATOM 1440 C CA . ASN A 1 178 ? 20.777 5.603 -16.165 1.00 74.56 178 ASN A CA 1
ATOM 1441 C C . ASN A 1 178 ? 21.006 5.348 -17.661 1.00 74.56 178 ASN A C 1
ATOM 1443 O O . ASN A 1 178 ? 21.642 4.360 -18.016 1.00 74.56 178 ASN A O 1
ATOM 1447 N N . THR A 1 179 ? 20.481 6.203 -18.541 1.00 76.56 179 THR A N 1
ATOM 1448 C CA . THR A 1 179 ?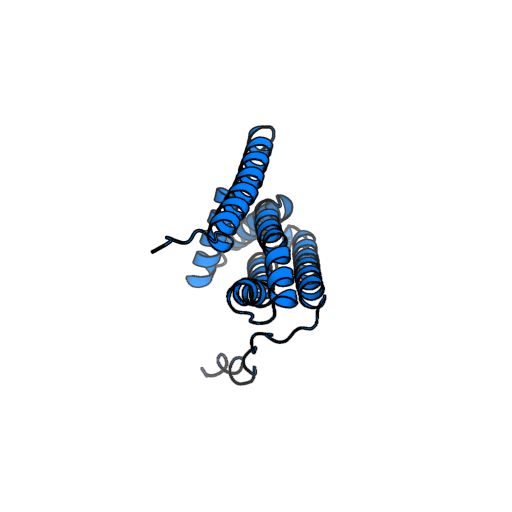 20.627 6.065 -20.001 1.00 76.56 179 THR A CA 1
ATOM 1449 C C . THR A 1 179 ? 21.706 6.969 -20.587 1.00 76.56 179 THR A C 1
ATOM 1451 O O . THR A 1 179 ? 21.817 7.062 -21.806 1.00 76.56 179 THR A O 1
ATOM 1454 N N . HIS A 1 180 ? 22.456 7.689 -19.753 1.00 82.06 180 HIS A N 1
ATOM 1455 C CA . HIS A 1 180 ? 23.527 8.557 -20.218 1.00 82.06 180 HIS A CA 1
ATOM 1456 C C . HIS A 1 180 ? 24.709 7.739 -20.752 1.00 82.06 180 HIS A C 1
ATOM 1458 O O . HIS A 1 180 ? 25.217 6.859 -20.060 1.00 82.06 180 HIS A O 1
ATOM 1464 N N . ASP A 1 181 ? 25.177 8.062 -21.955 1.00 84.62 181 ASP A N 1
ATOM 1465 C CA . ASP A 1 181 ? 26.247 7.352 -22.659 1.00 84.62 181 ASP A CA 1
ATOM 1466 C C . ASP A 1 181 ? 27.445 8.251 -23.010 1.00 84.62 181 ASP A C 1
ATOM 1468 O O . ASP A 1 181 ? 28.291 7.861 -23.818 1.00 84.62 181 ASP A O 1
ATOM 1472 N N . SER A 1 182 ? 27.565 9.446 -22.409 1.00 84.88 182 SER A N 1
ATOM 1473 C CA . SER A 1 182 ? 28.695 10.320 -22.734 1.00 84.88 182 SER A CA 1
ATOM 1474 C C . SER A 1 182 ? 30.027 9.678 -22.366 1.00 84.88 182 SER A C 1
ATOM 1476 O O . SER A 1 182 ? 30.277 9.281 -21.228 1.00 84.88 182 SER A O 1
ATOM 1478 N N . THR A 1 183 ? 30.932 9.677 -23.339 1.00 84.75 183 THR A N 1
ATOM 1479 C CA . THR A 1 183 ? 32.318 9.232 -23.193 1.00 84.75 183 THR A CA 1
ATOM 1480 C C . THR A 1 183 ? 33.277 10.401 -23.384 1.00 84.75 183 THR A C 1
ATOM 1482 O O . THR A 1 183 ? 33.040 11.263 -24.231 1.00 84.75 183 THR A O 1
ATOM 1485 N N . ILE A 1 184 ? 34.402 10.404 -22.670 1.00 79.44 184 ILE A N 1
ATOM 1486 C CA . ILE A 1 184 ? 35.538 11.275 -23.000 1.00 79.44 184 ILE A CA 1
ATOM 1487 C C . ILE A 1 184 ? 36.358 10.562 -24.082 1.00 79.44 184 ILE A C 1
ATOM 1489 O O . ILE A 1 184 ? 36.820 9.446 -23.855 1.00 79.44 184 ILE A O 1
ATOM 1493 N N . GLN A 1 185 ? 36.521 11.180 -25.255 1.00 71.62 185 GLN A N 1
ATOM 1494 C CA . GLN A 1 185 ? 37.441 10.679 -26.281 1.00 71.62 185 GLN A CA 1
ATOM 1495 C C . GLN A 1 185 ? 38.878 11.049 -25.890 1.00 71.62 185 GLN A C 1
ATOM 1497 O O . GLN A 1 185 ? 39.140 12.213 -25.578 1.00 71.62 185 GLN A O 1
ATOM 1502 N N . VAL A 1 186 ? 39.771 10.053 -25.867 1.00 64.75 186 VAL A N 1
ATOM 1503 C CA . VAL A 1 186 ? 41.209 10.193 -25.562 1.00 64.75 186 VAL A CA 1
ATOM 1504 C C . VAL A 1 186 ? 42.015 10.096 -26.845 1.00 64.75 186 VAL A C 1
ATOM 1506 O O . VAL A 1 186 ? 41.709 9.182 -27.644 1.00 64.75 186 VAL A O 1
#

Foldseek 3Di:
DPDDDPPPPPPDDPPDLPQDDDQPRLVVLLVVLLVQLVVQLVVLLPQDLLRQALVSQLVSNVVSVVSSCSRLVSLVVCLPDPPDPSSNVVSLVCVLVSVVSVLVCLLPLSSVVSLVSRVVNCVVVVPDDDPVSVVSSVVSVVSSVVSCSVDDDPVNVVSVVVVVVVSVVVSVVVCCVVPDDDDDDD

Secondary structure (DSSP, 8-state):
----SSTTTSS-----------TTHHHHHHHHHHHHHHHHHHHHHTS-GGG--IIIIIIHHHHHHHHHHHHHHHHHHHHHH-S-HHHHHHHHHHHHHHHHHHHHHHH-HHHHHHHHHHHHHHHHTT----HHHHHHHHHHHHHHHHHTTT--THHHHHHHHHHHHHHHHHHHHHHHHHT-------

Radius of gyration: 20.47 Å; chains: 1; bounding box: 61×47×58 Å

pLDDT: mean 88.09, std 14.9, range [34.97, 98.56]

Sequence (186 aa):
MLFSAMQGYAQNKPILLKHTFKPGEITEHVQQTIAKARASLDALVKVPTEAKDFSNTILALEHTMAEFFDHSQPILFLKDVLVDEVLRNEALQCEPLIRQFKEEVLMRQDLFLSFETAQQNLKAQDLKLDMANQRLITLWALKFRKSGVHLQGRAQEELHRLKAELILLEATFERNINTHDSTIQV